Protein AF-A0A522DBE7-F1 (afdb_monomer)

Nearest PDB structures (foldseek):
  8tv3-assembly1_A  TM=6.981E-01  e=2.791E+00  Borreliella burgdorferi B31
  2oy8-assembly1_A  TM=5.386E-01  e=1.871E+00  Borreliella burgdorferi
  8tvd-assembly1_C  TM=5.777E-01  e=2.221E+00  Borreliella burgdorferi B31
  8tuz-assembly1_A  TM=5.483E-01  e=8.267E+00  Borreliella burgdorferi
  5i7d-assembly1_A  TM=1.919E-01  e=4.668E+00  Homo sapiens

Sequence (246 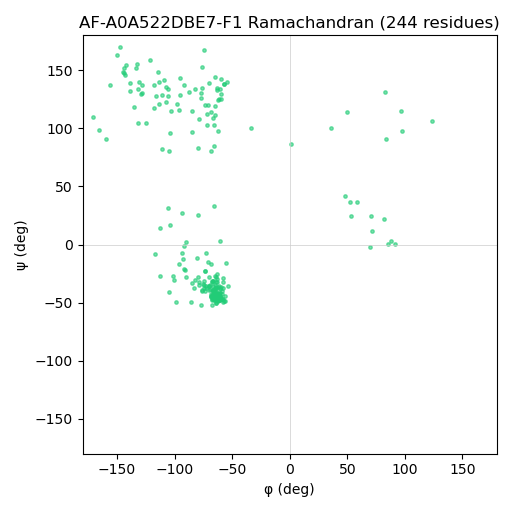aa):
MTARKIKKSPSQKDSKESGWKRRASEMRGYQMAYFMTTASGDYLRVDFNLKEKRIRLFIEDANEGGNPYYAVVTNGKVMTEKNVTTGRESGVMDRLVERAEYFNTLPPRDVRNAVRAVLDQQRKPSAKSAEVTDKKEGRQELLERTRRRYFKEEDAQGFETGEPSIRREAPRLFKELIDVILGLAICMGLYFYNRDFVIVGITAGVFGMGIGAFDMLVRGREPSVIKVILFLAAGLTSYVYGYYYF

Secondary structure (DSSP, 8-state):
---------------SS---EEEE--STT--EEEEEE-TTS-EEEEEEETTTTEEEEEEEETTTTTEEEEEEEETTEEEEEEETTT--B--HHHHHHHTHHHHTT-S-HHHHHHHHHHHHHHHS--HHHHHHHHHHHHHHHHHHHHHHHH--TTS--SS----------HHHHHHHHHHHHHHHHHHHHHHHHH--HHHHHHHHHHHHHHHHHHHHHTS-S---HHHHHHHHHHHHHHHHHHHHH-

Radius of gyration: 36.14 Å; Cα contacts (8 Å, |Δi|>4): 297; chains: 1; bounding box: 86×46×101 Å

Solvent-accessible surface area (backbone atoms only — not comparable to full-atom values): 13970 Å² total; per-residue (Å²): 140,86,83,84,83,78,82,78,73,84,78,90,74,87,72,87,90,44,82,61,46,80,47,73,34,90,50,91,88,33,59,35,24,38,34,35,68,47,97,82,57,27,40,40,35,42,33,32,21,80,91,72,43,32,37,34,43,34,37,23,39,41,92,66,77,49,49,44,30,34,33,36,31,45,78,74,37,83,75,46,36,29,30,66,85,78,66,43,79,42,80,39,65,62,63,47,48,80,48,42,73,62,50,73,52,44,85,55,62,70,58,27,52,48,51,47,56,44,43,52,62,67,68,44,79,43,78,53,52,60,53,44,46,51,48,46,48,51,47,46,49,49,49,47,52,46,38,62,71,74,49,60,92,80,79,80,85,78,88,82,88,86,82,89,77,88,70,85,65,70,79,58,60,58,58,54,48,49,56,50,53,52,51,49,52,52,38,51,52,47,28,74,71,68,72,37,38,39,63,30,6,54,49,30,34,53,48,18,53,47,50,38,48,41,28,44,76,74,67,70,39,81,49,61,62,67,58,30,50,50,25,36,53,50,9,51,51,32,24,52,47,25,71,75,77,102

Structure (mmCIF, N/CA/C/O backbone):
data_AF-A0A522DBE7-F1
#
_entry.id   AF-A0A522DBE7-F1
#
loop_
_atom_site.group_PDB
_atom_site.id
_atom_site.type_symbol
_atom_site.label_atom_id
_atom_site.label_alt_id
_atom_site.label_comp_id
_atom_site.label_asym_id
_atom_site.label_entity_id
_atom_site.label_seq_id
_atom_site.pdbx_PDB_ins_code
_atom_site.Cartn_x
_atom_site.Cartn_y
_atom_site.Cartn_z
_atom_site.occupancy
_atom_site.B_iso_or_equiv
_atom_site.auth_seq_id
_atom_site.auth_comp_id
_atom_site.auth_asym_id
_atom_site.auth_atom_id
_atom_site.pdbx_PDB_model_num
ATOM 1 N N . MET A 1 1 ? -49.146 25.012 45.748 1.00 44.81 1 MET A N 1
ATOM 2 C CA . MET A 1 1 ? -48.285 23.829 45.972 1.00 44.81 1 MET A CA 1
ATOM 3 C C . MET A 1 1 ? -48.352 22.912 44.759 1.00 44.81 1 MET A C 1
ATOM 5 O O . MET A 1 1 ? -49.383 22.278 44.612 1.00 44.81 1 MET A O 1
ATOM 9 N N . THR A 1 2 ? -47.310 22.814 43.916 1.00 40.09 2 THR A N 1
ATOM 10 C CA . THR A 1 2 ? -46.891 21.526 43.303 1.00 40.09 2 THR A CA 1
ATOM 11 C C . THR A 1 2 ? -45.552 21.631 42.550 1.00 40.09 2 THR A C 1
ATOM 13 O O . THR A 1 2 ? -45.429 22.281 41.521 1.00 40.09 2 THR A O 1
ATOM 16 N N . ALA A 1 3 ? -44.553 20.982 43.155 1.00 39.94 3 ALA A N 1
ATOM 17 C CA . ALA A 1 3 ? -43.367 20.296 42.631 1.00 39.94 3 ALA A CA 1
ATOM 18 C C . ALA A 1 3 ? -42.608 20.830 41.389 1.00 39.94 3 ALA A C 1
ATOM 20 O O . ALA A 1 3 ? -42.883 20.477 40.243 1.00 39.94 3 ALA A O 1
ATOM 21 N N . ARG A 1 4 ? -41.491 21.523 41.660 1.00 40.44 4 ARG A N 1
ATOM 22 C CA . ARG A 1 4 ? -40.352 21.703 40.742 1.00 40.44 4 ARG A CA 1
ATOM 23 C C . ARG A 1 4 ? -39.680 20.344 40.484 1.0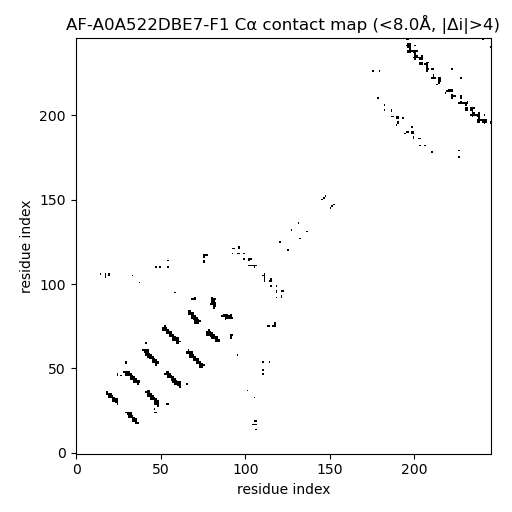0 40.44 4 ARG A C 1
ATOM 25 O O . ARG A 1 4 ? -39.167 19.716 41.408 1.00 40.44 4 ARG A O 1
ATOM 32 N N . LYS A 1 5 ? -39.649 19.900 39.224 1.00 43.25 5 LYS A N 1
ATOM 33 C CA . LYS A 1 5 ? -38.913 18.704 38.777 1.00 43.25 5 LYS A CA 1
ATOM 34 C C . LYS A 1 5 ? -37.404 18.944 38.924 1.00 43.25 5 LYS A C 1
ATOM 36 O O . LYS A 1 5 ? -36.814 19.717 38.172 1.00 43.25 5 LYS A O 1
ATOM 41 N N . ILE A 1 6 ? -36.780 18.280 39.893 1.00 44.44 6 ILE A N 1
ATOM 42 C CA . ILE A 1 6 ? -35.326 18.281 40.088 1.00 44.44 6 ILE A CA 1
ATOM 43 C C . ILE A 1 6 ? -34.692 17.450 38.963 1.00 44.44 6 ILE A C 1
ATOM 45 O O . ILE A 1 6 ? -34.870 16.233 38.895 1.00 44.44 6 ILE A O 1
ATOM 49 N N . LYS A 1 7 ? -33.951 18.111 38.066 1.00 38.84 7 LYS A N 1
ATOM 50 C CA . LYS A 1 7 ? -33.056 17.464 37.095 1.00 38.84 7 LYS A CA 1
ATOM 51 C C . LYS A 1 7 ? -31.922 16.795 37.883 1.00 38.84 7 LYS A C 1
ATOM 53 O O . LYS A 1 7 ? -31.014 17.476 38.349 1.00 38.84 7 LYS A O 1
ATOM 58 N N . LYS A 1 8 ? -31.973 15.470 38.050 1.00 36.78 8 LYS A N 1
ATOM 59 C CA . LYS A 1 8 ? -30.814 14.687 38.505 1.00 36.78 8 LYS A CA 1
ATOM 60 C C . LYS A 1 8 ? -29.728 14.781 37.431 1.00 36.78 8 LYS A C 1
ATOM 62 O O . LYS A 1 8 ? -29.900 14.258 36.332 1.00 36.78 8 LYS A O 1
ATOM 67 N N . SER A 1 9 ? -28.636 15.469 37.745 1.00 38.03 9 SER A N 1
ATOM 68 C CA . SER A 1 9 ? -27.377 15.363 37.011 1.00 38.03 9 SER A CA 1
ATOM 69 C C . SER A 1 9 ? -26.880 13.911 37.070 1.00 38.03 9 SER A C 1
ATOM 71 O O . SER A 1 9 ? -27.072 13.238 38.089 1.00 38.03 9 SER A O 1
ATOM 73 N N . PRO A 1 10 ? -26.279 13.377 35.993 1.00 42.69 10 PRO A N 1
ATOM 74 C CA . PRO A 1 10 ? -25.763 12.022 36.024 1.00 42.69 10 PRO A CA 1
ATOM 75 C C . PRO A 1 10 ? -24.560 11.971 36.969 1.00 42.69 10 PRO A C 1
ATOM 77 O O . PRO A 1 10 ? -23.526 12.588 36.729 1.00 42.69 10 PRO A O 1
ATOM 80 N N . SER A 1 11 ? -24.762 11.231 38.057 1.00 35.78 11 SER A N 1
ATOM 81 C CA . SER A 1 11 ? -23.786 10.773 39.041 1.00 35.78 11 SER A CA 1
ATOM 82 C C . SER A 1 11 ? -22.419 10.474 38.417 1.00 35.78 11 SER A C 1
ATOM 84 O O . SER A 1 11 ? -22.196 9.404 37.849 1.00 35.78 11 SER A O 1
ATOM 86 N N . GLN A 1 12 ? -21.493 11.417 38.570 1.00 45.12 12 GLN A N 1
ATOM 87 C CA . GLN A 1 12 ? -20.064 11.227 38.364 1.00 45.12 12 GLN A CA 1
ATOM 88 C C . GLN A 1 12 ? -19.517 10.538 39.621 1.00 45.12 12 GLN A C 1
ATOM 90 O O . GLN A 1 12 ? -19.057 11.183 40.559 1.00 45.12 12 GLN A O 1
ATOM 95 N N . LYS A 1 13 ? -19.647 9.212 39.684 1.00 42.03 13 LYS A N 1
ATOM 96 C CA . LYS A 1 13 ? -18.918 8.398 40.657 1.00 42.03 13 LYS A CA 1
ATOM 97 C C . LYS A 1 13 ? -18.223 7.251 39.935 1.00 42.03 13 LYS A C 1
ATOM 99 O O . LYS A 1 13 ? -18.841 6.540 39.150 1.00 42.03 13 LYS A O 1
ATOM 104 N N . ASP A 1 14 ? -16.936 7.163 40.250 1.00 39.16 14 ASP A N 1
ATOM 105 C CA . ASP A 1 14 ? -16.008 6.047 40.078 1.00 39.16 14 ASP A CA 1
ATOM 106 C C . ASP A 1 14 ? -15.324 5.868 38.714 1.00 39.16 14 ASP A C 1
ATOM 108 O O . ASP A 1 14 ? -15.752 5.105 37.855 1.00 39.16 14 ASP A O 1
ATOM 112 N N . SER A 1 15 ? -14.149 6.497 38.585 1.00 38.75 15 SER A N 1
ATOM 113 C CA . SER A 1 15 ? -12.907 5.741 38.349 1.00 38.75 15 SER A CA 1
ATOM 114 C C . SER A 1 15 ? -11.687 6.592 38.730 1.00 38.75 15 SER A C 1
ATOM 116 O O . SER A 1 15 ? -11.146 7.336 37.910 1.00 38.75 15 SER A O 1
ATOM 118 N N . LYS A 1 16 ? -11.246 6.491 39.989 1.00 45.00 16 LYS A N 1
ATOM 119 C CA . LYS A 1 16 ? -9.844 6.768 40.329 1.00 45.00 16 LYS A CA 1
ATOM 120 C C . LYS A 1 16 ? -8.960 5.828 39.479 1.00 45.00 16 LYS A C 1
ATOM 122 O O . LYS A 1 16 ? -9.313 4.666 39.310 1.00 45.00 16 LYS A O 1
ATOM 127 N N . GLU A 1 17 ? -7.862 6.367 38.942 1.00 51.91 17 GLU A N 1
ATOM 128 C CA . GLU A 1 17 ? -6.675 5.670 38.386 1.00 51.91 17 GLU A CA 1
ATOM 129 C C . GLU A 1 17 ? -6.641 5.168 36.932 1.00 51.91 17 GLU A C 1
ATOM 131 O O . GLU A 1 17 ? -5.597 4.687 36.503 1.00 51.91 17 GLU A O 1
ATOM 136 N N . SER A 1 18 ? -7.668 5.347 36.100 1.00 60.62 18 SER A N 1
ATOM 137 C CA . SER A 1 18 ? -7.495 5.085 34.660 1.00 60.62 18 SER A CA 1
ATOM 138 C C . SER A 1 18 ? -7.223 6.398 33.923 1.00 60.62 18 SER A C 1
ATOM 140 O O . SER A 1 18 ? -8.082 7.277 33.947 1.00 60.62 18 SER A O 1
ATOM 142 N N . GLY A 1 19 ? -6.094 6.542 33.222 1.00 85.62 19 GLY A N 1
ATOM 143 C CA . GLY A 1 19 ? -5.775 7.729 32.399 1.00 85.62 19 GLY A CA 1
ATOM 144 C C . GLY A 1 19 ? -6.764 8.019 31.249 1.00 85.62 19 GLY A C 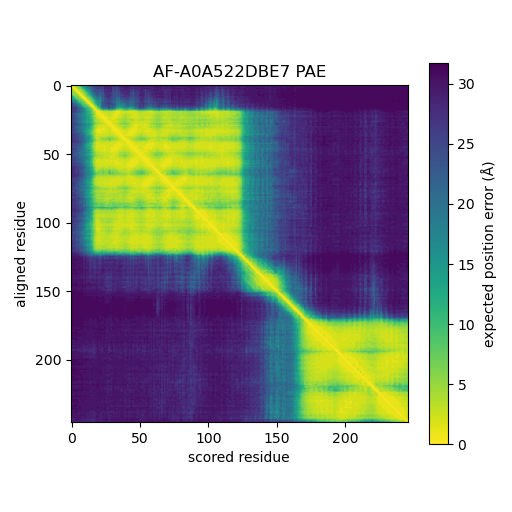1
ATOM 145 O O . GLY A 1 19 ? -6.563 8.945 30.467 1.00 85.62 19 GLY A O 1
ATOM 146 N N . TRP A 1 20 ? -7.837 7.233 31.138 1.00 93.31 20 TRP A N 1
ATOM 147 C CA . TRP A 1 20 ? -8.903 7.361 30.157 1.00 93.31 20 TRP A CA 1
ATOM 148 C C . TRP A 1 20 ? -9.882 8.489 30.500 1.00 93.31 20 TRP A C 1
ATOM 150 O O . TRP A 1 20 ? -10.531 8.494 31.547 1.00 93.31 20 TRP A O 1
ATOM 160 N N . LYS A 1 21 ? -10.084 9.398 29.549 1.00 93.31 21 LYS A N 1
ATOM 161 C CA . LYS A 1 21 ? -11.143 10.413 29.570 1.00 93.31 21 LYS A CA 1
ATOM 162 C C . LYS A 1 21 ? -12.357 9.910 28.790 1.00 93.31 21 LYS A C 1
ATOM 164 O O . LYS A 1 21 ? -12.215 9.238 27.770 1.00 93.31 21 LYS A O 1
ATOM 169 N N . ARG A 1 22 ? -13.562 10.239 29.264 1.00 93.94 22 ARG A N 1
ATOM 170 C CA . ARG A 1 22 ? -14.841 9.814 28.668 1.00 93.94 22 ARG A CA 1
ATOM 171 C C . ARG A 1 22 ? -15.532 10.985 27.972 1.00 93.94 22 ARG A C 1
ATOM 173 O O . ARG A 1 22 ? -15.651 12.053 28.564 1.00 93.94 22 ARG A O 1
ATOM 180 N N . ARG A 1 23 ? -16.066 10.760 26.768 1.00 94.00 23 ARG A N 1
ATOM 181 C CA . ARG A 1 23 ? -16.947 11.705 26.055 1.00 94.00 23 ARG A CA 1
ATOM 182 C C . ARG A 1 23 ? -17.996 10.986 25.203 1.00 94.00 23 ARG A C 1
ATOM 184 O O . ARG A 1 23 ? -17.933 9.768 25.037 1.00 94.00 23 ARG A O 1
ATOM 191 N N . ALA A 1 24 ? -18.971 11.727 24.681 1.00 93.12 24 ALA A N 1
ATOM 192 C CA . ALA A 1 24 ? -19.850 11.220 23.627 1.00 93.12 24 ALA A CA 1
ATOM 193 C C . ALA A 1 24 ? -19.032 10.959 22.351 1.00 93.12 24 ALA A C 1
ATOM 195 O O . ALA A 1 24 ? -18.074 11.685 22.078 1.00 93.12 24 ALA A O 1
ATOM 196 N N . SER A 1 25 ? -19.370 9.914 21.593 1.00 92.88 25 SER A N 1
ATOM 197 C CA . SER A 1 25 ? -18.664 9.648 20.337 1.00 92.88 25 SER A CA 1
ATOM 198 C C . SER A 1 25 ? -19.118 10.614 19.241 1.00 92.88 25 SER A C 1
ATOM 200 O O . SER A 1 25 ? -20.308 10.830 19.044 1.00 92.88 25 SER A O 1
ATOM 202 N N . GLU A 1 26 ? -18.157 11.163 18.503 1.00 92.44 26 GLU A N 1
ATOM 203 C CA . GLU A 1 26 ? -18.395 11.973 17.295 1.00 92.44 26 GLU A CA 1
ATOM 204 C C . GLU A 1 26 ? -18.655 11.103 16.053 1.00 92.44 26 GLU A C 1
ATOM 206 O O . GLU A 1 26 ? -19.047 11.601 15.001 1.00 92.44 26 GLU A O 1
ATOM 211 N N . MET A 1 27 ? -18.408 9.794 16.150 1.00 91.31 27 MET A N 1
ATOM 212 C CA . MET A 1 27 ? -18.487 8.877 15.019 1.00 91.31 27 MET A CA 1
ATOM 213 C C . MET A 1 27 ? -19.914 8.346 14.863 1.00 91.31 27 MET A C 1
ATOM 215 O O . MET A 1 27 ? -20.516 7.839 15.812 1.00 91.31 27 MET A O 1
ATOM 219 N N . ARG A 1 28 ? -20.452 8.398 13.638 1.00 89.88 28 ARG A N 1
ATOM 220 C CA . ARG A 1 28 ? -21.811 7.914 13.349 1.00 89.88 28 ARG A CA 1
ATOM 221 C C . ARG A 1 28 ? -21.948 6.426 13.688 1.00 89.88 28 ARG A C 1
ATOM 223 O O . ARG A 1 28 ? -21.160 5.603 13.226 1.00 89.88 28 ARG A O 1
ATOM 230 N N . GLY A 1 29 ? -22.991 6.085 14.444 1.00 89.06 29 GLY A N 1
ATOM 231 C CA . GLY A 1 29 ? -23.272 4.709 14.873 1.00 89.06 29 GLY A CA 1
ATOM 232 C C . GLY A 1 29 ? -22.593 4.300 16.184 1.00 89.06 29 GLY A C 1
ATOM 233 O O . GLY A 1 29 ? -22.753 3.158 16.607 1.00 89.06 29 GLY A O 1
ATOM 234 N N . TYR A 1 30 ? -21.881 5.213 16.850 1.00 94.31 30 TYR A N 1
ATOM 235 C CA . TYR A 1 30 ? -21.277 4.994 18.164 1.00 94.31 30 TYR A CA 1
ATOM 236 C C . TYR A 1 30 ? -21.923 5.896 19.215 1.00 94.31 30 TYR A C 1
ATOM 238 O O . TYR A 1 30 ? -22.389 6.989 18.911 1.00 94.31 30 TYR A O 1
ATOM 246 N N . GLN A 1 31 ? -21.981 5.422 20.460 1.00 92.81 31 GLN A N 1
ATOM 247 C CA . GLN A 1 31 ? -22.657 6.136 21.547 1.00 92.81 31 GLN A CA 1
ATOM 248 C C . GLN A 1 31 ? -21.654 6.909 22.401 1.00 92.81 31 GLN A C 1
ATOM 250 O O . GLN A 1 31 ? -21.818 8.098 22.664 1.00 92.81 31 GLN A O 1
ATOM 255 N N . MET A 1 32 ? -20.587 6.232 22.821 1.00 93.88 32 MET A N 1
ATOM 256 C CA . MET A 1 32 ? -19.598 6.768 23.749 1.00 93.88 32 MET A CA 1
ATOM 257 C C . MET A 1 32 ? -18.187 6.506 23.242 1.00 93.88 32 MET A C 1
ATOM 259 O O . MET A 1 32 ? -17.951 5.558 22.493 1.00 93.88 32 MET A O 1
ATOM 263 N N . ALA A 1 33 ? -17.260 7.347 23.687 1.00 95.38 33 ALA A N 1
ATOM 264 C CA . ALA A 1 33 ? -15.844 7.221 23.409 1.00 95.38 33 ALA A CA 1
ATOM 265 C C . ALA A 1 33 ? -15.020 7.354 24.692 1.00 95.38 33 ALA A C 1
ATOM 267 O O . ALA A 1 33 ? -15.291 8.218 25.534 1.00 95.38 33 ALA A O 1
ATOM 268 N N . TYR A 1 34 ? -13.989 6.523 24.811 1.00 96.00 34 TYR A N 1
ATOM 269 C CA . TYR A 1 34 ? -12.888 6.734 25.746 1.00 96.00 34 TYR A CA 1
ATOM 270 C C . TYR A 1 34 ? -11.639 7.099 24.969 1.00 96.00 34 TYR A C 1
ATOM 272 O O . TYR A 1 34 ? -11.411 6.550 23.896 1.00 96.00 34 TYR A O 1
ATOM 280 N N . PHE A 1 35 ? -10.839 8.017 25.493 1.00 95.38 35 PHE A N 1
ATOM 281 C CA . PHE A 1 35 ? -9.560 8.366 24.892 1.00 95.38 35 PHE A CA 1
ATOM 282 C C . PHE A 1 35 ? -8.494 8.641 25.946 1.00 95.38 35 PHE A C 1
ATOM 284 O O . PHE A 1 35 ? -8.813 9.029 27.072 1.00 95.38 35 PHE A O 1
ATOM 291 N N . MET A 1 36 ? -7.238 8.444 25.577 1.00 94.38 36 MET A N 1
ATOM 292 C CA . MET A 1 36 ? -6.071 8.785 26.382 1.00 94.38 36 MET A CA 1
ATOM 293 C C . MET A 1 36 ? -4.895 9.120 25.473 1.00 94.38 36 MET A C 1
ATOM 295 O O . MET A 1 36 ? -4.885 8.741 24.305 1.00 94.38 36 MET A O 1
ATOM 299 N N . THR A 1 37 ? -3.897 9.780 26.044 1.00 93.81 37 THR A N 1
ATOM 300 C CA . THR A 1 37 ? -2.579 9.924 25.429 1.00 93.81 37 THR A CA 1
ATOM 301 C C . THR A 1 37 ? -1.599 9.093 26.249 1.00 93.81 37 THR A C 1
ATOM 303 O O . THR A 1 37 ? -1.610 9.189 27.480 1.00 93.81 37 THR A O 1
ATOM 306 N N . THR A 1 38 ? -0.824 8.229 25.597 1.00 89.62 38 THR A N 1
ATOM 307 C CA . THR A 1 38 ? 0.175 7.376 26.255 1.00 89.62 38 THR A CA 1
ATOM 308 C C . THR A 1 38 ? 1.398 8.198 26.667 1.00 89.62 38 THR A C 1
ATOM 310 O O . THR A 1 38 ? 1.573 9.337 26.237 1.00 89.62 38 THR A O 1
ATOM 313 N N . ALA A 1 39 ? 2.272 7.619 27.496 1.00 86.56 39 ALA A N 1
ATOM 314 C CA . ALA A 1 39 ? 3.549 8.251 27.838 1.00 86.56 39 ALA A CA 1
ATOM 315 C C . ALA A 1 39 ? 4.458 8.424 26.606 1.00 86.56 39 ALA A C 1
ATOM 317 O O . ALA A 1 39 ? 5.216 9.385 26.539 1.00 86.56 39 ALA A O 1
ATOM 318 N N . SER A 1 40 ? 4.328 7.533 25.617 1.00 84.94 40 SER A N 1
ATOM 319 C CA . SER A 1 40 ? 5.022 7.600 24.326 1.00 84.94 40 SER A CA 1
ATOM 320 C C . SER A 1 40 ? 4.480 8.692 23.395 1.00 84.94 40 SER A C 1
ATOM 322 O O . SER A 1 40 ? 5.052 8.927 22.338 1.00 84.94 40 SER A O 1
ATOM 324 N N . GLY A 1 41 ? 3.380 9.355 23.767 1.00 88.62 41 GLY A N 1
ATOM 325 C CA . GLY A 1 41 ? 2.738 10.395 22.963 1.00 88.62 41 GLY A CA 1
ATOM 326 C C . GLY A 1 41 ? 1.650 9.891 22.014 1.00 88.62 41 GLY A C 1
ATOM 327 O O . GLY A 1 41 ? 1.034 10.706 21.334 1.00 88.62 41 GLY A O 1
ATOM 328 N N . ASP A 1 42 ? 1.359 8.587 21.983 1.00 92.44 42 ASP A N 1
ATOM 329 C CA . ASP A 1 42 ? 0.304 8.047 21.120 1.00 92.44 42 ASP A CA 1
ATOM 330 C C . ASP A 1 42 ? -1.072 8.471 21.618 1.00 92.44 42 ASP A C 1
ATOM 332 O O . ASP A 1 42 ? -1.364 8.399 22.817 1.00 92.44 42 ASP A O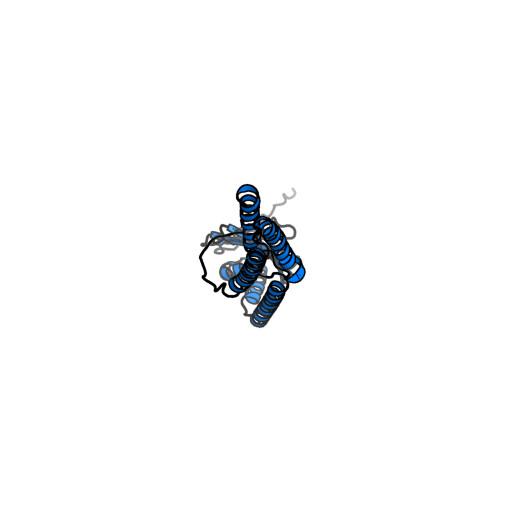 1
ATOM 336 N N . TYR A 1 43 ? -1.965 8.826 20.702 1.00 95.00 43 TYR A N 1
ATOM 337 C CA . TYR A 1 43 ? -3.358 9.083 21.043 1.00 95.00 43 TYR A CA 1
ATOM 338 C C . TYR A 1 43 ? -4.199 7.834 20.792 1.00 95.00 43 TYR A C 1
ATOM 340 O O . TYR A 1 43 ? -4.363 7.399 19.656 1.00 95.00 43 TYR A O 1
ATOM 348 N N . LEU A 1 44 ? -4.774 7.267 21.853 1.00 95.50 44 LEU A N 1
ATOM 349 C CA . LEU A 1 44 ? -5.653 6.102 21.785 1.00 95.50 44 LEU A CA 1
ATOM 350 C C . LEU A 1 44 ? -7.101 6.525 21.991 1.00 95.50 44 LEU A C 1
ATOM 352 O O . LEU A 1 44 ? -7.420 7.239 22.942 1.00 95.50 44 LEU A O 1
ATOM 356 N N . ARG A 1 45 ? -8.007 6.021 21.152 1.00 95.94 45 ARG A N 1
ATOM 357 C CA . ARG A 1 45 ? -9.450 6.240 21.287 1.00 95.94 45 ARG A CA 1
ATOM 358 C C . ARG A 1 45 ? -10.238 4.967 21.000 1.00 95.94 45 ARG A C 1
ATOM 360 O O . ARG A 1 45 ? -9.959 4.234 20.061 1.00 95.94 45 ARG A O 1
ATOM 367 N N . VAL A 1 46 ? -11.262 4.728 21.810 1.00 96.56 46 VAL A N 1
ATOM 368 C CA . VAL A 1 46 ? -12.185 3.599 21.696 1.00 96.56 46 VAL A CA 1
ATOM 369 C C . VAL A 1 46 ? -13.603 4.140 21.630 1.00 96.56 46 VAL A C 1
ATOM 371 O O . VAL A 1 46 ? -14.150 4.560 22.650 1.00 96.56 46 VAL A O 1
ATOM 374 N N . ASP A 1 47 ? -14.199 4.135 20.441 1.00 96.25 47 ASP A N 1
ATOM 375 C CA . ASP A 1 47 ? -15.619 4.428 20.248 1.00 96.25 47 ASP A CA 1
ATOM 376 C C . ASP A 1 47 ? -16.415 3.120 20.307 1.00 96.25 47 ASP A C 1
ATOM 378 O O . ASP A 1 47 ? -16.008 2.118 19.723 1.00 96.25 47 ASP A O 1
ATOM 382 N N . PHE A 1 48 ? -17.559 3.091 20.987 1.00 95.44 48 PHE A N 1
ATOM 383 C CA . PHE A 1 48 ? -18.336 1.857 21.108 1.00 95.44 48 PHE A CA 1
ATOM 384 C C . PHE A 1 48 ? -19.850 2.082 21.082 1.00 95.44 48 PHE A C 1
ATOM 386 O O . PHE A 1 48 ? -20.381 3.124 21.476 1.00 95.44 48 PHE A O 1
ATOM 393 N N . ASN A 1 49 ? -20.542 1.052 20.606 1.00 94.75 49 ASN A N 1
ATOM 394 C CA . ASN A 1 49 ? -21.982 0.877 20.655 1.00 94.75 49 ASN A CA 1
ATOM 395 C C . ASN A 1 49 ? -22.257 -0.540 21.168 1.00 94.75 49 ASN A C 1
ATOM 397 O O . ASN A 1 49 ? -22.081 -1.523 20.445 1.00 94.75 49 ASN A O 1
ATOM 401 N N . LEU A 1 50 ? -22.668 -0.645 22.435 1.00 89.00 50 LEU A N 1
ATOM 402 C CA . LEU A 1 50 ? -22.921 -1.940 23.073 1.00 89.00 50 LEU A CA 1
ATOM 403 C C . LEU A 1 50 ? -24.134 -2.655 22.466 1.00 89.00 50 LEU A C 1
ATOM 405 O O . LEU A 1 50 ? -24.134 -3.881 22.390 1.00 89.00 50 LEU A O 1
ATOM 409 N N . LYS A 1 51 ? -25.136 -1.905 21.984 1.00 91.06 51 LYS A N 1
ATOM 410 C CA . LYS A 1 51 ? -26.348 -2.469 21.371 1.00 91.06 51 LYS A CA 1
ATOM 411 C C . LYS A 1 51 ? -26.027 -3.190 20.062 1.00 91.06 51 LYS A C 1
ATOM 413 O O . LYS A 1 51 ? -26.524 -4.283 19.825 1.00 91.06 51 LYS A O 1
ATOM 418 N N . GLU A 1 52 ? -25.168 -2.591 19.242 1.00 90.44 52 GLU A N 1
ATOM 419 C CA . GLU A 1 52 ? -24.727 -3.154 17.958 1.00 90.44 52 GLU A CA 1
ATOM 420 C C . GLU A 1 52 ? -23.473 -4.034 18.079 1.00 90.44 52 GLU A C 1
ATOM 422 O O . GLU A 1 52 ? -22.971 -4.525 17.070 1.00 90.44 52 GLU A O 1
ATOM 427 N N . LYS A 1 53 ? -22.943 -4.228 19.299 1.00 91.88 53 LYS A N 1
ATOM 428 C CA . LYS A 1 53 ? -21.677 -4.941 19.562 1.00 91.88 53 LYS A CA 1
ATOM 429 C C . LYS A 1 53 ? -20.546 -4.467 18.644 1.00 91.88 53 LYS A C 1
ATOM 431 O O . LYS A 1 53 ? -19.769 -5.266 18.109 1.00 91.88 53 LYS A O 1
ATOM 436 N N . ARG A 1 54 ? -20.483 -3.150 18.449 1.00 94.38 54 ARG A N 1
ATOM 437 C CA . ARG A 1 54 ? -19.57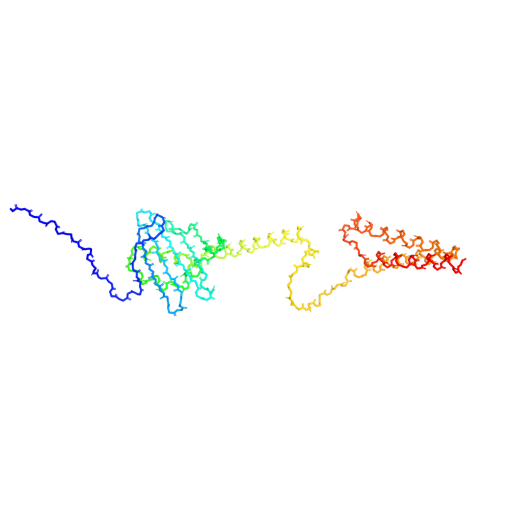5 -2.490 17.517 1.00 94.38 54 ARG A CA 1
ATOM 438 C C . ARG A 1 54 ? -18.604 -1.607 18.280 1.00 94.38 54 ARG A C 1
ATOM 440 O O . ARG A 1 54 ? -19.017 -0.781 19.092 1.00 94.38 54 ARG A O 1
ATOM 447 N N . ILE A 1 55 ? -17.318 -1.782 18.015 1.00 95.81 55 ILE A N 1
ATOM 448 C CA . ILE A 1 55 ? -16.226 -1.058 18.661 1.00 95.81 55 ILE A CA 1
ATOM 449 C C . ILE A 1 55 ? -15.292 -0.556 17.567 1.00 95.81 55 ILE A C 1
ATOM 451 O O . ILE A 1 55 ? -14.937 -1.300 16.662 1.00 95.81 55 ILE A O 1
ATOM 455 N N . ARG A 1 56 ? -14.888 0.704 17.640 1.00 96.00 56 ARG A N 1
ATOM 456 C CA . ARG A 1 56 ? -13.852 1.284 16.796 1.00 96.00 56 ARG A CA 1
ATOM 457 C C . ARG A 1 56 ? -12.663 1.628 17.670 1.00 96.00 56 ARG A C 1
ATOM 459 O O . ARG A 1 56 ? -12.787 2.406 18.611 1.00 96.00 56 ARG A O 1
ATOM 466 N N . LEU A 1 57 ? -11.531 1.034 17.335 1.00 95.94 57 LEU A N 1
ATOM 467 C CA . LEU A 1 57 ? -10.232 1.315 17.920 1.00 95.94 57 LEU A CA 1
ATOM 468 C C . LEU A 1 57 ? -9.535 2.318 17.012 1.00 95.94 57 LEU A C 1
ATOM 470 O O . LEU A 1 57 ? -9.486 2.116 15.804 1.00 95.94 57 LEU A O 1
ATOM 474 N N . PHE A 1 58 ? -9.048 3.409 17.575 1.00 96.06 58 PHE A N 1
ATOM 475 C CA . PHE A 1 58 ? -8.351 4.471 16.868 1.00 96.06 58 PHE A CA 1
ATOM 476 C C . PHE A 1 58 ? -7.024 4.740 17.565 1.00 96.06 58 PHE A C 1
ATOM 478 O O . PHE A 1 58 ? -6.972 4.768 18.798 1.00 96.06 58 PHE A O 1
ATOM 485 N N . ILE A 1 59 ? -5.980 4.923 16.768 1.00 95.69 59 ILE A N 1
ATOM 486 C CA . ILE A 1 59 ? -4.632 5.230 17.228 1.00 95.69 59 ILE A CA 1
ATOM 487 C C . ILE A 1 59 ? -4.012 6.285 16.316 1.00 95.69 59 ILE A C 1
ATOM 489 O O . ILE A 1 59 ? -4.070 6.146 15.098 1.00 95.69 59 ILE A O 1
ATOM 493 N N . GLU A 1 60 ? -3.418 7.316 16.900 1.00 95.38 60 GLU A N 1
ATOM 494 C CA . GLU A 1 60 ? -2.414 8.146 16.227 1.00 95.38 60 GLU A CA 1
ATOM 495 C C . GLU A 1 60 ? -1.057 7.720 16.766 1.00 95.38 60 GLU A C 1
ATOM 497 O O . GLU A 1 60 ? -0.812 7.828 17.970 1.00 95.38 60 GLU A O 1
ATOM 502 N N . ASP A 1 61 ? -0.223 7.163 15.890 1.00 92.06 61 ASP A N 1
ATOM 503 C CA . ASP A 1 61 ? 1.080 6.633 16.279 1.00 92.06 61 ASP A CA 1
ATOM 504 C C . ASP A 1 61 ? 2.115 7.759 16.293 1.00 92.06 61 ASP A C 1
ATOM 506 O O . ASP A 1 61 ? 2.426 8.335 15.246 1.00 92.06 61 ASP A O 1
ATOM 510 N N . ALA A 1 62 ? 2.643 8.081 17.474 1.00 90.50 62 ALA A N 1
ATOM 511 C CA . ALA A 1 62 ? 3.609 9.163 17.633 1.00 90.50 62 ALA A CA 1
ATOM 512 C C . ALA A 1 62 ? 4.944 8.859 16.933 1.00 90.50 62 ALA A C 1
ATOM 514 O O . ALA A 1 62 ? 5.574 9.775 16.402 1.00 90.50 62 ALA A O 1
ATOM 515 N N . ASN A 1 63 ? 5.341 7.584 16.854 1.00 87.62 63 ASN A N 1
ATOM 516 C CA . ASN A 1 63 ? 6.574 7.172 16.177 1.00 87.62 63 ASN A CA 1
ATOM 517 C C . ASN A 1 63 ? 6.471 7.341 14.657 1.00 87.62 63 ASN A C 1
ATOM 519 O O . ASN A 1 63 ? 7.471 7.591 13.989 1.00 87.62 63 ASN A O 1
ATOM 523 N N . GLU A 1 64 ? 5.259 7.255 14.106 1.00 86.19 64 GLU A N 1
ATOM 524 C CA . GLU A 1 64 ? 4.986 7.501 12.688 1.00 86.19 64 GLU A CA 1
ATOM 525 C C . GLU A 1 64 ? 4.568 8.960 12.412 1.00 86.19 64 GLU A C 1
ATOM 527 O O . GLU A 1 64 ? 3.818 9.231 11.473 1.00 86.19 64 GLU A O 1
ATOM 532 N N . GLY A 1 65 ? 5.005 9.911 13.242 1.00 85.50 65 GLY A N 1
ATOM 533 C CA . GLY A 1 65 ? 4.700 11.333 13.058 1.00 85.50 65 GLY A CA 1
ATOM 534 C C . GLY A 1 65 ? 3.237 11.698 13.329 1.00 85.50 65 GLY A C 1
ATOM 535 O O . GLY A 1 65 ? 2.737 12.679 12.783 1.00 85.50 65 GLY A O 1
ATOM 536 N N . GLY A 1 66 ? 2.536 10.910 14.147 1.00 87.69 66 GLY A N 1
ATOM 537 C CA . GLY A 1 66 ? 1.128 11.122 14.484 1.00 87.69 66 GLY A CA 1
ATOM 538 C C . GLY A 1 66 ? 0.157 10.591 13.431 1.00 87.69 66 GLY A C 1
ATOM 539 O O . GLY A 1 66 ? -0.978 11.060 13.359 1.00 87.69 66 GLY A O 1
ATOM 540 N N . ASN A 1 67 ? 0.575 9.635 12.594 1.00 91.38 67 ASN A N 1
ATOM 541 C CA . ASN A 1 67 ? -0.293 9.090 11.554 1.00 91.38 67 ASN A CA 1
ATOM 542 C C . ASN A 1 67 ? -1.543 8.409 12.158 1.00 91.38 67 ASN A C 1
ATOM 544 O O . ASN A 1 67 ? -1.409 7.504 12.988 1.00 91.38 67 ASN A O 1
ATOM 548 N N . PRO A 1 68 ? -2.762 8.804 11.737 1.00 94.38 68 PRO A N 1
ATOM 549 C CA . PRO A 1 68 ? -4.013 8.264 12.258 1.00 94.38 68 PRO A CA 1
ATOM 550 C C . PRO A 1 68 ? -4.421 6.939 11.602 1.00 94.38 68 PRO A C 1
ATOM 552 O O . PRO A 1 68 ? -4.517 6.811 10.379 1.00 94.38 68 PRO A O 1
ATOM 555 N N . TYR A 1 69 ? -4.807 5.978 12.434 1.00 95.31 69 TYR A N 1
ATOM 556 C CA . TYR A 1 69 ? -5.274 4.650 12.054 1.00 95.31 69 TYR A CA 1
ATOM 557 C C . TYR A 1 69 ? -6.545 4.273 12.806 1.00 95.31 69 TYR A C 1
ATOM 559 O O . TYR A 1 69 ? -6.779 4.702 13.937 1.00 95.31 69 TYR A O 1
ATOM 567 N N . TYR A 1 70 ? -7.374 3.421 12.203 1.00 95.62 70 TYR A N 1
ATOM 568 C CA . TYR A 1 70 ? -8.488 2.812 12.920 1.00 95.62 70 TYR A CA 1
ATOM 569 C C . TYR A 1 70 ? -8.779 1.381 12.493 1.00 95.62 70 TYR A C 1
ATOM 571 O O . TYR A 1 70 ? -8.654 1.014 11.326 1.00 95.62 70 TYR A O 1
ATOM 579 N N . ALA A 1 71 ? -9.262 0.608 13.458 1.00 95.50 71 ALA A N 1
ATOM 580 C CA . ALA A 1 71 ? -9.852 -0.698 13.258 1.00 95.50 71 ALA A CA 1
ATOM 581 C C . ALA A 1 71 ? -11.314 -0.682 13.719 1.00 95.50 71 ALA A C 1
ATOM 583 O O . ALA A 1 71 ? -11.643 -0.123 14.766 1.00 95.50 71 ALA A O 1
ATOM 584 N N . VAL A 1 72 ? -12.213 -1.294 12.949 1.00 94.81 72 VAL A N 1
ATOM 585 C CA . VAL A 1 72 ? -13.610 -1.506 13.352 1.00 94.81 72 VAL A CA 1
ATOM 586 C C . VAL A 1 72 ? -13.812 -2.976 13.657 1.00 94.81 72 VAL A C 1
ATOM 588 O O . VAL A 1 72 ? -13.641 -3.832 12.796 1.00 94.81 72 VAL A O 1
ATOM 591 N N . VAL A 1 73 ? -14.248 -3.254 14.874 1.00 94.25 73 VAL A N 1
ATOM 592 C CA . VAL A 1 73 ? -14.619 -4.571 15.368 1.00 94.25 73 VAL A CA 1
ATOM 593 C C . VAL A 1 73 ? -16.136 -4.640 15.470 1.00 94.25 73 VAL A C 1
ATOM 595 O O . VAL A 1 73 ? -16.766 -3.792 16.099 1.00 94.25 73 VAL A O 1
ATOM 598 N N . THR A 1 74 ? -16.740 -5.660 14.873 1.00 93.12 74 THR A N 1
ATOM 599 C CA . THR A 1 74 ? -18.176 -5.939 15.007 1.00 93.12 74 THR A CA 1
ATOM 600 C C . THR A 1 74 ? -18.360 -7.392 15.409 1.00 93.12 74 THR A C 1
ATOM 602 O O . THR A 1 74 ? -17.758 -8.277 14.805 1.00 93.12 74 THR A O 1
ATOM 605 N N . ASN A 1 75 ? -19.165 -7.656 16.441 1.00 90.06 75 ASN A N 1
ATOM 606 C CA . ASN A 1 75 ? -19.394 -9.013 16.959 1.00 90.06 75 ASN A CA 1
ATOM 607 C C . ASN A 1 75 ? -18.091 -9.779 17.279 1.00 90.06 75 ASN A C 1
ATOM 609 O O . ASN A 1 75 ? -17.994 -10.980 17.039 1.00 90.06 75 ASN A O 1
ATOM 613 N N . GLY A 1 76 ? -17.073 -9.076 17.787 1.00 85.88 76 GLY A N 1
ATOM 614 C CA . GLY A 1 76 ? -15.773 -9.671 18.119 1.00 85.88 76 GLY A CA 1
ATOM 615 C C . GLY A 1 76 ? -14.915 -10.066 16.912 1.00 85.88 76 GLY A C 1
ATOM 616 O O . GLY A 1 76 ? -13.921 -10.758 17.095 1.00 85.88 76 GLY A O 1
ATOM 617 N N . LYS A 1 77 ? -15.273 -9.645 15.692 1.00 89.38 77 LYS A N 1
ATOM 618 C CA . LYS A 1 77 ? -14.465 -9.826 14.478 1.00 89.38 77 LYS A CA 1
ATOM 619 C C . LYS A 1 77 ? -13.982 -8.479 13.959 1.00 89.38 77 LYS A C 1
ATOM 621 O O . LYS A 1 77 ? -14.743 -7.510 13.958 1.00 89.38 77 LYS A O 1
ATOM 626 N N . VAL A 1 78 ? -12.734 -8.426 13.501 1.00 92.62 78 VAL A N 1
ATOM 627 C CA . VAL A 1 78 ? -12.184 -7.245 12.828 1.00 92.62 78 VAL A CA 1
ATOM 628 C C . VAL A 1 78 ? -12.790 -7.164 11.427 1.00 92.62 78 VAL A C 1
ATOM 630 O O . VAL A 1 78 ? -12.682 -8.100 10.643 1.00 92.62 78 VAL A O 1
ATOM 633 N N . MET A 1 79 ? -13.487 -6.067 11.141 1.00 92.25 79 MET A N 1
ATOM 634 C CA . MET A 1 79 ? -14.195 -5.831 9.878 1.00 92.25 79 MET A CA 1
ATOM 635 C C . MET A 1 79 ? -13.411 -4.928 8.931 1.00 92.25 79 MET A C 1
ATOM 637 O O . MET A 1 79 ? -13.599 -4.975 7.719 1.00 92.25 79 MET A O 1
ATOM 641 N N . THR A 1 80 ? -12.612 -4.016 9.475 1.00 91.75 80 THR A N 1
ATOM 642 C CA . THR A 1 80 ? -11.906 -2.999 8.698 1.00 91.75 80 THR A CA 1
ATOM 643 C C . THR A 1 80 ? -10.697 -2.541 9.479 1.00 91.75 80 THR A C 1
ATOM 645 O O . THR A 1 80 ? -10.829 -2.273 10.670 1.00 91.75 80 THR A O 1
ATOM 648 N N . GLU A 1 81 ? -9.572 -2.383 8.794 1.00 93.94 81 GLU A N 1
ATOM 649 C CA . GLU A 1 81 ? -8.357 -1.772 9.320 1.00 93.94 81 GLU A CA 1
ATOM 650 C C . GLU A 1 81 ? -7.823 -0.808 8.271 1.00 93.94 81 GLU A C 1
ATOM 652 O O . GLU A 1 81 ? -7.554 -1.218 7.142 1.00 93.94 81 GLU A O 1
ATOM 657 N N . LYS A 1 82 ? -7.743 0.481 8.598 1.00 93.31 82 LYS A N 1
ATOM 658 C CA . LYS A 1 82 ? -7.370 1.509 7.626 1.00 93.31 82 LYS A CA 1
ATOM 659 C C . LYS A 1 82 ? -6.510 2.596 8.243 1.00 93.31 82 LYS A C 1
ATOM 661 O O . LYS A 1 82 ? -6.738 3.019 9.379 1.00 93.31 82 LYS A O 1
ATOM 666 N N . ASN A 1 83 ? -5.598 3.109 7.431 1.00 93.06 83 ASN A N 1
ATOM 667 C CA . ASN A 1 83 ? -4.962 4.398 7.649 1.00 93.06 83 ASN A CA 1
ATOM 668 C C . ASN A 1 83 ? -5.953 5.503 7.244 1.00 93.06 83 ASN A C 1
ATOM 670 O O . ASN A 1 83 ? -6.556 5.438 6.171 1.00 93.06 83 ASN A O 1
ATOM 674 N N . VAL A 1 84 ? -6.164 6.498 8.104 1.00 90.88 84 VAL A N 1
ATOM 675 C CA . VAL A 1 84 ? -7.126 7.582 7.850 1.00 90.88 84 VAL A CA 1
ATOM 676 C C . VAL A 1 84 ? -6.607 8.550 6.789 1.00 90.88 84 VAL A C 1
ATOM 678 O O . VAL A 1 84 ? -7.392 8.984 5.952 1.00 90.88 84 VAL A O 1
ATOM 681 N N . THR A 1 85 ? -5.306 8.842 6.782 1.00 89.19 85 THR A N 1
ATOM 682 C CA . THR A 1 85 ? -4.667 9.757 5.825 1.00 89.19 85 THR A CA 1
ATOM 683 C C . THR A 1 85 ? -4.694 9.202 4.403 1.00 89.19 85 THR A C 1
ATOM 685 O O . THR A 1 85 ? -5.047 9.909 3.466 1.00 89.19 85 THR A O 1
ATOM 688 N N . THR A 1 86 ? -4.335 7.928 4.225 1.00 86.94 86 THR A N 1
ATOM 689 C CA . THR A 1 86 ? -4.222 7.315 2.887 1.00 86.94 86 THR A CA 1
ATOM 690 C C . THR A 1 86 ? -5.471 6.549 2.458 1.00 86.94 86 THR A C 1
ATOM 692 O O . THR A 1 86 ? -5.612 6.212 1.284 1.00 86.94 86 THR A O 1
ATOM 695 N N . GLY A 1 87 ? -6.359 6.206 3.396 1.00 84.94 87 GLY A N 1
ATOM 696 C CA . GLY A 1 87 ? -7.533 5.362 3.159 1.00 84.94 87 GLY A CA 1
ATOM 697 C C . GLY A 1 87 ? -7.220 3.888 2.866 1.00 84.94 87 GLY A C 1
ATOM 698 O O . GLY A 1 87 ? -8.151 3.094 2.699 1.00 84.94 87 GLY A O 1
ATOM 699 N N . ARG A 1 88 ? -5.934 3.514 2.801 1.00 87.00 88 ARG A N 1
ATOM 700 C CA . ARG A 1 88 ? -5.471 2.162 2.471 1.00 87.00 88 ARG A CA 1
ATOM 701 C C . ARG A 1 88 ? -5.643 1.217 3.653 1.00 87.00 88 ARG A C 1
ATOM 703 O O . ARG A 1 88 ? -5.613 1.638 4.812 1.00 87.00 88 ARG A O 1
ATOM 710 N N . GLU A 1 89 ? -5.799 -0.065 3.340 1.00 87.06 89 GLU A N 1
ATOM 711 C CA . GLU A 1 89 ? -5.745 -1.122 4.345 1.00 87.06 89 GLU A CA 1
ATOM 712 C C . GLU A 1 89 ? -4.356 -1.159 4.985 1.00 87.06 89 GLU A C 1
ATOM 714 O O . GLU A 1 89 ? -3.335 -1.064 4.302 1.00 87.06 89 GLU A O 1
ATOM 719 N N . SER A 1 90 ? -4.319 -1.264 6.307 1.00 83.12 90 SER A N 1
ATOM 720 C CA . SER A 1 90 ? -3.081 -1.267 7.088 1.00 83.12 90 SER A CA 1
ATOM 721 C C . SER A 1 90 ? -3.228 -2.218 8.266 1.00 83.12 90 SER A C 1
ATOM 723 O O . SER A 1 90 ? -4.322 -2.290 8.811 1.00 83.12 90 SER A O 1
ATOM 725 N N . GLY A 1 91 ? -2.151 -2.879 8.701 1.00 84.94 91 GLY A N 1
ATOM 726 C CA . GLY A 1 91 ? -2.141 -3.677 9.937 1.00 84.94 91 GLY A CA 1
ATOM 727 C C . GLY A 1 91 ? -2.261 -2.777 11.168 1.00 84.94 91 GLY A C 1
ATOM 728 O O . GLY A 1 91 ? -1.263 -2.379 11.764 1.00 84.94 91 GLY A O 1
ATOM 729 N N . VAL A 1 92 ? -3.479 -2.355 11.500 1.00 90.00 92 VAL A N 1
ATOM 730 C CA . VAL A 1 92 ? -3.754 -1.502 12.666 1.00 90.00 92 VAL A CA 1
ATOM 731 C C . VAL A 1 92 ? -3.761 -2.357 13.924 1.00 90.00 92 VAL A C 1
ATOM 733 O O . VAL A 1 92 ? -3.312 -1.912 14.976 1.00 90.00 92 VAL A O 1
ATOM 736 N N . MET A 1 93 ? -4.235 -3.597 13.817 1.00 90.62 93 MET A N 1
ATOM 737 C CA . MET A 1 93 ? -4.286 -4.525 14.939 1.00 90.62 93 MET A CA 1
ATOM 738 C C . MET A 1 93 ? -2.904 -4.830 15.518 1.00 90.62 93 MET A C 1
ATOM 740 O O . MET A 1 93 ? -2.783 -4.868 16.740 1.00 90.62 93 MET A O 1
ATOM 744 N N . ASP A 1 94 ? -1.871 -4.948 14.683 1.00 89.06 94 ASP A N 1
ATOM 745 C CA . ASP A 1 94 ? -0.488 -5.166 15.132 1.00 89.06 94 ASP A CA 1
ATOM 746 C C . ASP A 1 94 ? -0.007 -4.002 16.018 1.00 89.06 94 ASP A C 1
ATOM 748 O O . ASP A 1 94 ? 0.429 -4.207 17.152 1.00 89.06 94 ASP A O 1
ATOM 752 N N . ARG A 1 95 ? -0.239 -2.759 15.572 1.00 90.25 95 ARG A N 1
ATOM 753 C CA . ARG A 1 95 ? 0.079 -1.535 16.337 1.00 90.25 95 ARG A CA 1
ATOM 754 C C . ARG A 1 95 ? -0.690 -1.442 17.658 1.00 90.25 95 ARG A C 1
ATOM 756 O O . ARG A 1 95 ? -0.183 -0.947 18.666 1.00 90.25 95 ARG A O 1
ATOM 763 N N . LEU A 1 96 ? -1.942 -1.906 17.665 1.00 91.38 96 LEU A N 1
ATOM 764 C CA . LEU A 1 96 ? -2.789 -1.923 18.861 1.00 91.38 96 LEU A CA 1
ATOM 765 C C . LEU A 1 96 ? -2.372 -3.020 19.852 1.00 91.38 96 LEU A C 1
ATOM 767 O O . LEU A 1 96 ? -2.527 -2.837 21.061 1.00 91.38 96 LEU A O 1
ATOM 771 N N . VAL A 1 97 ? -1.838 -4.145 19.366 1.00 91.81 97 VAL A N 1
ATOM 772 C CA . VAL A 1 97 ? -1.351 -5.269 20.182 1.00 91.81 97 VAL A CA 1
ATOM 773 C C . VAL A 1 97 ? -0.131 -4.877 21.014 1.00 91.81 97 VAL A C 1
ATOM 775 O O . VAL A 1 97 ? -0.055 -5.269 22.185 1.00 91.81 97 VAL A O 1
ATOM 778 N N . GLU A 1 98 ? 0.770 -4.068 20.456 1.00 89.44 98 GLU A N 1
ATOM 779 C CA . GLU A 1 98 ? 1.909 -3.474 21.176 1.00 89.44 98 GLU A CA 1
ATOM 780 C C . GLU A 1 98 ? 1.447 -2.629 22.370 1.00 89.44 98 GLU A C 1
ATOM 782 O O . GLU A 1 98 ? 2.084 -2.596 23.417 1.00 89.44 98 GLU A O 1
ATOM 787 N N . ARG A 1 99 ? 0.273 -2.003 22.244 1.00 90.31 99 ARG A N 1
ATOM 788 C CA . ARG A 1 99 ? -0.322 -1.103 23.242 1.00 90.31 99 ARG A CA 1
ATOM 789 C C . ARG A 1 99 ? -1.458 -1.755 24.037 1.00 90.31 99 ARG A C 1
ATOM 791 O O . ARG A 1 99 ? -2.230 -1.061 24.700 1.00 90.31 99 ARG A O 1
ATOM 798 N N . ALA A 1 100 ? -1.569 -3.089 24.014 1.00 90.12 100 ALA A N 1
ATOM 799 C CA . ALA A 1 100 ? -2.663 -3.819 24.671 1.00 90.12 100 ALA A CA 1
ATOM 800 C C . ALA A 1 100 ? -2.761 -3.551 26.182 1.00 90.12 100 ALA A C 1
ATOM 802 O O . ALA A 1 100 ? -3.854 -3.596 26.749 1.00 90.12 100 ALA A O 1
ATOM 803 N N . GLU A 1 101 ? -1.638 -3.245 26.837 1.00 90.19 101 GLU A N 1
ATOM 804 C CA . GLU A 1 101 ? -1.592 -2.920 28.266 1.00 90.19 101 GLU A CA 1
ATOM 805 C C . GLU A 1 101 ? -2.470 -1.713 28.609 1.00 90.19 101 GLU A C 1
ATOM 807 O O . GLU A 1 101 ? -3.230 -1.753 29.578 1.00 90.19 101 GLU A O 1
ATOM 812 N N . TYR A 1 102 ? -2.478 -0.687 27.754 1.00 91.38 102 TYR A N 1
ATOM 813 C CA . TYR A 1 102 ? -3.344 0.476 27.928 1.00 91.38 102 TYR A CA 1
ATOM 814 C C . TYR A 1 102 ? -4.822 0.102 27.798 1.00 91.38 102 TYR A C 1
ATOM 816 O O . TYR A 1 102 ? -5.645 0.523 28.616 1.00 91.38 102 TYR A O 1
ATOM 824 N N . PHE A 1 103 ? -5.175 -0.753 26.836 1.00 91.19 103 PHE A N 1
ATOM 825 C CA . PHE A 1 103 ? -6.553 -1.220 26.656 1.00 91.19 103 PHE A CA 1
ATOM 826 C C . PHE A 1 103 ? -7.057 -2.064 27.837 1.00 91.19 103 PHE A C 1
ATOM 828 O O . PHE A 1 103 ? -8.250 -2.026 28.145 1.00 91.19 103 PHE A O 1
ATOM 835 N N . ASN A 1 104 ? -6.173 -2.741 28.576 1.00 89.62 104 ASN A N 1
ATOM 836 C CA . ASN A 1 104 ? -6.540 -3.479 29.792 1.00 89.62 104 ASN A CA 1
ATOM 837 C C . ASN A 1 104 ? -6.975 -2.573 30.958 1.00 89.62 104 ASN A C 1
ATOM 839 O O . ASN A 1 104 ? -7.637 -3.043 31.889 1.00 89.62 104 ASN A O 1
ATOM 843 N N . THR A 1 105 ? -6.670 -1.274 30.902 1.00 90.44 105 THR A N 1
ATOM 844 C CA . THR A 1 105 ? -7.084 -0.283 31.913 1.00 90.44 105 THR A CA 1
ATOM 845 C C . THR A 1 105 ? -8.418 0.406 31.583 1.00 90.44 105 THR A C 1
ATOM 847 O O . THR A 1 105 ? -8.912 1.210 32.373 1.00 90.44 105 THR A O 1
ATOM 850 N N . LEU A 1 106 ? -9.042 0.080 30.443 1.00 91.56 106 LEU A N 1
ATOM 851 C CA . LEU A 1 106 ? -10.244 0.750 29.932 1.00 91.56 106 LEU A CA 1
ATOM 852 C C . LEU A 1 106 ? -11.457 0.613 30.882 1.00 91.56 106 LEU A C 1
ATOM 854 O O . LEU A 1 106 ? -11.860 -0.513 31.168 1.00 91.56 106 LEU A O 1
ATOM 858 N N . PRO A 1 107 ? -12.118 1.690 31.352 1.00 88.44 107 PRO A N 1
ATOM 859 C CA . PRO A 1 107 ? -13.078 1.600 32.463 1.00 88.44 107 PRO A CA 1
ATOM 860 C C . PRO A 1 107 ? -14.247 0.618 32.272 1.00 88.44 107 PRO A C 1
ATOM 862 O O . PRO A 1 107 ? -14.462 -0.203 33.168 1.00 88.44 107 PRO A O 1
ATOM 865 N N . PRO A 1 108 ? -14.985 0.617 31.141 1.00 90.12 108 PRO A N 1
ATOM 866 C CA . PRO A 1 108 ? -16.108 -0.300 30.963 1.00 90.12 108 PRO A CA 1
ATOM 867 C C . PRO A 1 108 ? -15.626 -1.739 30.772 1.00 90.12 108 PRO A C 1
ATOM 869 O O . PRO A 1 108 ? -14.936 -2.040 29.798 1.00 90.12 108 PRO A O 1
ATOM 872 N N . ARG A 1 109 ? -16.037 -2.642 31.671 1.00 89.69 109 ARG A N 1
ATOM 873 C CA . ARG A 1 109 ? -15.645 -4.062 31.636 1.00 89.69 109 ARG A CA 1
ATOM 874 C C . ARG A 1 109 ? -16.056 -4.754 30.336 1.00 89.69 109 ARG A C 1
ATOM 876 O O . ARG A 1 109 ? -15.241 -5.463 29.763 1.00 89.69 109 ARG A O 1
ATOM 883 N N . ASP A 1 110 ? -17.264 -4.500 29.837 1.00 90.00 110 ASP A N 1
ATOM 884 C CA . ASP A 1 110 ? -17.764 -5.140 28.610 1.00 90.00 110 ASP A CA 1
ATOM 885 C C . ASP A 1 110 ? -16.931 -4.759 27.383 1.00 90.00 110 ASP A C 1
ATOM 887 O O . ASP A 1 110 ? -16.535 -5.616 26.594 1.00 90.00 110 ASP A O 1
ATOM 891 N N . VAL A 1 111 ? -16.608 -3.468 27.256 1.00 90.62 111 VAL A N 1
ATOM 892 C CA . VAL A 1 111 ? -15.775 -2.954 26.162 1.00 90.62 111 VAL A CA 1
ATOM 893 C C . VAL A 1 111 ? -14.345 -3.462 26.317 1.00 90.62 111 VAL A C 1
ATOM 895 O O . VAL A 1 111 ? -13.775 -3.963 25.355 1.00 90.62 111 VAL A O 1
ATOM 898 N N . ARG A 1 112 ? -13.784 -3.411 27.532 1.00 92.88 112 ARG A N 1
ATOM 899 C CA . ARG A 1 112 ? -12.445 -3.929 27.838 1.00 92.88 112 ARG A CA 1
ATOM 900 C C . ARG A 1 112 ? -12.314 -5.403 27.466 1.00 92.88 112 ARG A C 1
ATOM 902 O O . ARG A 1 112 ? -11.367 -5.770 26.783 1.00 92.88 112 ARG A O 1
ATOM 909 N N . ASN A 1 113 ? -13.273 -6.235 27.868 1.00 92.06 113 ASN A N 1
ATOM 910 C CA . ASN A 1 113 ? -13.272 -7.667 27.582 1.00 92.06 113 ASN A CA 1
ATOM 911 C C . ASN A 1 113 ? -13.396 -7.943 26.081 1.00 92.06 113 ASN A C 1
ATOM 913 O O . ASN A 1 113 ? -12.695 -8.807 25.563 1.00 92.06 113 ASN A O 1
ATOM 917 N N . ALA A 1 114 ? -14.243 -7.190 25.373 1.00 90.50 114 ALA A N 1
ATOM 918 C CA . ALA A 1 114 ? -14.389 -7.319 23.927 1.00 90.50 114 ALA A CA 1
ATOM 919 C C . ALA A 1 114 ? -13.108 -6.920 23.176 1.00 90.50 114 ALA A C 1
ATOM 921 O O . ALA A 1 114 ? -12.678 -7.638 22.277 1.00 90.50 114 ALA A O 1
ATOM 922 N N . VAL A 1 115 ? -12.472 -5.810 23.564 1.00 92.19 115 VAL A N 1
ATOM 923 C CA . VAL A 1 115 ? -11.203 -5.360 22.971 1.00 92.19 115 VAL A CA 1
ATOM 924 C C . VAL A 1 115 ? -10.086 -6.350 23.275 1.00 92.19 115 VAL A C 1
ATOM 926 O O . VAL A 1 115 ? -9.394 -6.785 22.359 1.00 92.19 115 VAL A O 1
ATOM 929 N N . ARG A 1 116 ? -9.954 -6.774 24.535 1.00 91.88 116 ARG A N 1
ATOM 930 C CA . ARG A 1 116 ? -8.962 -7.767 24.954 1.00 91.88 116 ARG A CA 1
ATOM 931 C C . ARG A 1 116 ? -9.113 -9.078 24.190 1.00 91.88 116 ARG A C 1
ATOM 933 O O . ARG A 1 116 ? -8.127 -9.573 23.668 1.00 91.88 116 ARG A O 1
ATOM 940 N N . ALA A 1 117 ? -10.331 -9.607 24.067 1.00 90.12 117 ALA A N 1
ATOM 941 C CA . ALA A 1 117 ? -10.574 -10.844 23.327 1.00 90.12 117 ALA A CA 1
ATOM 942 C C . ALA A 1 117 ? -10.105 -10.749 21.868 1.00 90.12 117 ALA A C 1
ATOM 944 O O . ALA A 1 117 ? -9.568 -11.712 21.329 1.00 90.12 117 ALA A O 1
ATOM 945 N N . VAL A 1 118 ? -10.285 -9.588 21.237 1.00 91.25 118 VAL A N 1
ATOM 946 C CA . VAL A 1 118 ? -9.882 -9.358 19.846 1.00 91.25 118 VAL A CA 1
ATOM 947 C C . VAL A 1 118 ? -8.370 -9.171 19.721 1.00 91.25 118 VAL A C 1
ATOM 949 O O . VAL A 1 118 ? -7.773 -9.725 18.805 1.00 91.25 118 VAL A O 1
ATOM 952 N N . LEU A 1 119 ? -7.730 -8.463 20.654 1.00 89.94 119 LEU A N 1
ATOM 953 C CA . LEU A 1 119 ? -6.268 -8.332 20.688 1.00 89.94 119 LEU A CA 1
ATOM 954 C C . LEU A 1 119 ? -5.586 -9.676 20.991 1.00 89.94 119 LEU A C 1
ATOM 956 O O . LEU A 1 119 ? -4.600 -10.025 20.349 1.00 89.94 119 LEU A O 1
ATOM 960 N N . ASP A 1 120 ? -6.138 -10.473 21.906 1.00 87.69 120 ASP A N 1
ATOM 961 C CA . ASP A 1 120 ? -5.614 -11.797 22.261 1.00 87.69 120 ASP A CA 1
ATOM 962 C C . ASP A 1 120 ? -5.750 -12.802 21.101 1.00 87.69 120 ASP A C 1
ATOM 964 O O . ASP A 1 120 ? -4.888 -13.666 20.925 1.00 87.69 120 ASP A O 1
ATOM 968 N N . GLN A 1 121 ? -6.795 -12.683 20.270 1.00 84.06 121 GLN A N 1
ATOM 969 C CA . GLN A 1 121 ? -6.930 -13.468 19.034 1.00 84.06 121 GLN A CA 1
ATOM 970 C C . GLN A 1 121 ? -5.817 -13.173 18.022 1.00 84.06 121 GLN A C 1
ATOM 972 O O . GLN A 1 121 ? -5.423 -14.085 17.302 1.00 84.06 121 GLN A O 1
ATOM 977 N N . GLN A 1 122 ? -5.317 -11.935 17.985 1.00 80.06 122 GLN A N 1
ATOM 978 C CA . GLN A 1 122 ? -4.199 -11.537 17.124 1.00 80.06 122 GLN A CA 1
ATOM 979 C C . GLN A 1 122 ? -2.836 -11.887 17.745 1.00 80.06 122 GLN A C 1
ATOM 981 O O . GLN A 1 122 ? -1.899 -12.201 17.022 1.00 80.06 122 GLN A O 1
ATOM 986 N N . ARG A 1 123 ? -2.727 -11.892 19.086 1.00 71.44 123 ARG A N 1
ATOM 987 C CA . ARG A 1 123 ? -1.512 -12.299 19.822 1.00 71.44 123 ARG A CA 1
ATOM 988 C C . ARG A 1 123 ? -1.220 -13.788 19.749 1.00 71.44 123 ARG A C 1
ATOM 990 O O . ARG A 1 123 ? -0.053 -14.175 19.765 1.00 71.44 123 ARG A O 1
ATOM 997 N N . LYS A 1 124 ? -2.250 -14.641 19.737 1.00 58.06 124 LYS A N 1
ATOM 998 C CA . LYS A 1 124 ? -2.022 -16.070 19.509 1.00 58.06 124 LYS A CA 1
ATOM 999 C C . LYS A 1 124 ? -1.363 -16.195 18.137 1.00 58.06 124 LYS A C 1
ATOM 1001 O O . LYS A 1 124 ? -1.962 -15.709 17.177 1.00 58.06 124 LYS A O 1
ATOM 1006 N N . PRO A 1 125 ? -0.191 -16.851 18.013 1.00 44.84 125 PRO A N 1
ATOM 1007 C CA . PRO A 1 125 ? 0.286 -17.264 16.712 1.00 44.84 125 PRO A CA 1
ATOM 1008 C C . PRO A 1 125 ? -0.783 -18.226 16.230 1.00 44.84 125 PRO A C 1
ATOM 1010 O O . PRO A 1 125 ? -0.897 -19.364 16.688 1.00 44.84 125 PRO A O 1
ATOM 1013 N N . SER A 1 126 ? -1.696 -17.716 15.414 1.00 39.56 126 SER A N 1
ATOM 1014 C CA . SER A 1 126 ? -2.675 -18.562 14.788 1.00 39.56 126 SER A CA 1
ATOM 1015 C C . SER A 1 126 ? -1.855 -19.641 14.074 1.00 39.56 126 SER A C 1
ATOM 1017 O O . SER A 1 126 ? -0.809 -19.351 13.503 1.00 39.56 126 SER A O 1
ATOM 1019 N N . ALA A 1 127 ? -2.277 -20.900 14.085 1.00 43.84 127 ALA A N 1
ATOM 1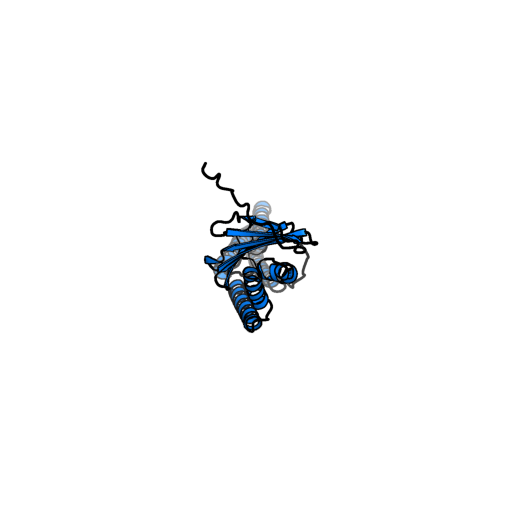020 C CA . ALA A 1 127 ? -1.708 -21.874 13.147 1.00 43.84 127 ALA A CA 1
ATOM 1021 C C . ALA A 1 127 ? -1.860 -21.377 11.684 1.00 43.84 127 ALA A C 1
ATOM 1023 O O . ALA A 1 127 ? -1.139 -21.794 10.787 1.00 43.84 127 ALA A O 1
ATOM 1024 N N . LYS A 1 128 ? -2.736 -20.382 11.474 1.00 41.66 128 LYS A N 1
ATOM 1025 C CA . LYS A 1 128 ? -2.818 -19.537 10.286 1.00 41.66 128 LYS A CA 1
ATOM 1026 C C . LYS A 1 128 ? -1.678 -18.538 10.111 1.00 41.66 128 LYS A C 1
ATOM 1028 O O . LYS A 1 128 ? -1.561 -18.039 9.022 1.00 41.66 128 LYS A O 1
ATOM 1033 N N . SER A 1 129 ? -0.841 -18.211 11.081 1.00 39.81 129 SER A N 1
ATOM 1034 C CA . SER A 1 129 ? 0.347 -17.375 10.888 1.00 39.81 129 SER A CA 1
ATOM 1035 C C . SER A 1 129 ? 1.433 -18.188 10.193 1.00 39.81 129 SER A C 1
ATOM 1037 O O . SER A 1 129 ? 2.104 -17.650 9.332 1.00 39.81 129 SER A O 1
ATOM 1039 N N . ALA A 1 130 ? 1.527 -19.496 10.458 1.00 43.19 130 ALA A N 1
ATOM 1040 C CA . ALA A 1 130 ? 2.320 -20.403 9.630 1.00 43.19 130 ALA A CA 1
ATOM 1041 C C . ALA A 1 130 ? 1.690 -20.556 8.235 1.00 43.19 130 ALA A C 1
ATOM 1043 O O . ALA A 1 130 ? 2.382 -20.337 7.258 1.00 43.19 130 ALA A O 1
ATOM 1044 N N . GLU A 1 131 ? 0.373 -20.786 8.122 1.00 43.66 131 GLU A N 1
ATOM 1045 C CA . GLU A 1 131 ? -0.318 -20.950 6.823 1.00 43.66 131 GLU A CA 1
ATOM 1046 C C . GLU A 1 131 ? -0.498 -19.639 6.018 1.00 43.66 131 GLU A C 1
ATOM 1048 O O . GLU A 1 131 ? -0.690 -19.672 4.809 1.00 43.66 131 GLU A O 1
ATOM 1053 N N . VAL A 1 132 ? -0.485 -18.467 6.662 1.00 48.56 132 VAL A N 1
ATOM 1054 C CA . VAL A 1 132 ? -0.549 -17.128 6.043 1.00 48.56 132 VAL A CA 1
ATOM 1055 C C . VAL A 1 132 ? 0.849 -16.633 5.748 1.00 48.56 132 VAL A C 1
ATOM 1057 O O . VAL A 1 132 ? 0.979 -15.901 4.782 1.00 48.56 132 VAL A O 1
ATOM 1060 N N . THR A 1 133 ? 1.884 -17.040 6.485 1.00 46.53 133 THR A N 1
ATOM 1061 C CA . THR A 1 133 ? 3.258 -16.923 5.987 1.00 46.53 133 THR A CA 1
ATOM 1062 C C . THR A 1 133 ? 3.426 -17.833 4.774 1.00 46.53 133 THR A C 1
ATOM 1064 O O . THR A 1 133 ? 3.781 -17.307 3.740 1.00 46.53 133 THR A O 1
ATOM 1067 N N . ASP A 1 134 ? 2.957 -19.085 4.793 1.00 50.62 134 ASP A N 1
ATOM 1068 C CA . ASP A 1 134 ? 2.976 -19.997 3.629 1.00 50.62 134 ASP A CA 1
ATOM 1069 C C . ASP A 1 134 ? 2.101 -19.502 2.454 1.00 50.62 134 ASP A C 1
ATOM 1071 O O . ASP A 1 134 ? 2.459 -19.614 1.287 1.00 50.62 134 ASP A O 1
ATOM 1075 N N . LYS A 1 135 ? 0.937 -18.881 2.717 1.00 51.59 135 LYS A N 1
ATOM 1076 C CA . LYS A 1 135 ? 0.097 -18.249 1.676 1.00 51.59 135 LYS A CA 1
ATOM 1077 C C . LYS A 1 135 ? 0.599 -16.878 1.249 1.00 51.59 135 LYS A C 1
ATOM 1079 O O . LYS A 1 135 ? 0.294 -16.480 0.129 1.00 51.59 135 LYS A O 1
ATOM 1084 N N . LYS A 1 136 ? 1.295 -16.119 2.099 1.00 53.00 136 LYS A N 1
ATOM 1085 C CA . LYS A 1 136 ? 1.948 -14.855 1.719 1.00 53.00 136 LYS A CA 1
ATOM 1086 C C . LYS A 1 136 ? 3.211 -15.151 0.936 1.00 53.00 136 LYS A C 1
ATOM 1088 O O . LYS A 1 136 ? 3.397 -14.473 -0.055 1.00 53.00 136 LYS A O 1
ATOM 1093 N N . GLU A 1 137 ? 3.974 -16.171 1.301 1.00 55.97 137 GLU A N 1
ATOM 1094 C CA . GLU A 1 137 ? 5.096 -16.724 0.547 1.00 55.97 137 GLU A CA 1
ATOM 1095 C C . GLU A 1 137 ? 4.581 -17.305 -0.763 1.00 55.97 137 GLU A C 1
ATOM 1097 O O . GLU A 1 137 ? 5.000 -16.847 -1.808 1.00 55.97 137 GLU A O 1
ATOM 1102 N N . GLY A 1 138 ? 3.543 -18.143 -0.766 1.00 56.38 138 GLY A N 1
ATOM 1103 C CA . GLY A 1 138 ? 2.927 -18.651 -1.995 1.00 56.38 138 GLY A CA 1
ATOM 1104 C C . GLY A 1 138 ? 2.305 -17.555 -2.872 1.00 56.38 138 GLY A C 1
ATOM 1105 O O . GLY A 1 138 ? 2.396 -17.603 -4.096 1.00 56.38 138 GLY A O 1
ATOM 1106 N N . ARG A 1 139 ? 1.704 -16.510 -2.285 1.00 58.41 139 ARG A N 1
ATOM 1107 C CA . ARG A 1 139 ? 1.191 -15.345 -3.029 1.00 58.41 139 ARG A CA 1
ATOM 1108 C C . ARG A 1 139 ? 2.322 -14.435 -3.495 1.00 58.41 139 ARG A C 1
ATOM 1110 O O . ARG A 1 139 ? 2.195 -13.882 -4.577 1.00 58.41 139 ARG A O 1
ATOM 1117 N N . GLN A 1 140 ? 3.401 -14.281 -2.734 1.00 62.09 140 GLN A N 1
ATOM 1118 C CA . GLN A 1 140 ? 4.606 -13.550 -3.127 1.00 62.09 140 GLN A CA 1
ATOM 1119 C C . GLN A 1 140 ? 5.356 -14.307 -4.213 1.00 62.09 140 GLN A C 1
ATOM 1121 O O . GLN A 1 140 ? 5.742 -13.683 -5.180 1.00 62.09 140 GLN A O 1
ATOM 1126 N N . GLU A 1 141 ? 5.444 -15.630 -4.157 1.00 65.81 141 GLU A N 1
ATOM 1127 C CA . GLU A 1 141 ? 5.985 -16.487 -5.207 1.00 65.81 141 GLU A CA 1
ATOM 112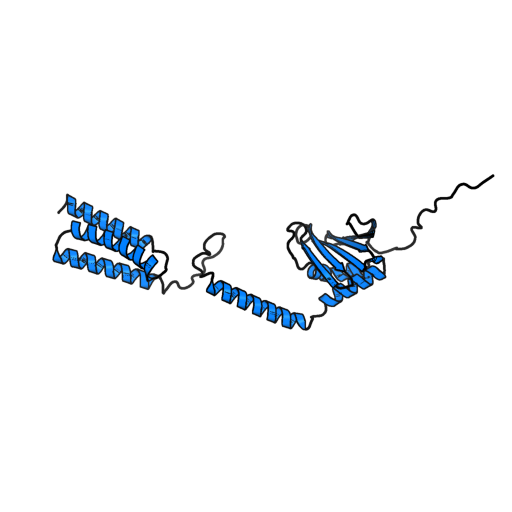8 C C . GLU A 1 141 ? 5.110 -16.462 -6.455 1.00 65.81 141 GLU A C 1
ATOM 1130 O O . GLU A 1 141 ? 5.629 -16.437 -7.565 1.00 65.81 141 GLU A O 1
ATOM 1135 N N . LEU A 1 142 ? 3.781 -16.439 -6.316 1.00 65.19 142 LEU A N 1
ATOM 1136 C CA . LEU A 1 142 ? 2.869 -16.263 -7.448 1.00 65.19 142 LEU A CA 1
ATOM 1137 C C . LEU A 1 142 ? 2.954 -14.847 -8.017 1.00 65.19 142 LEU A C 1
ATOM 1139 O O . LEU A 1 142 ? 2.921 -14.696 -9.236 1.00 65.19 142 LEU A O 1
ATOM 1143 N N . LEU A 1 143 ? 3.108 -13.821 -7.180 1.00 65.81 143 LEU A N 1
ATOM 1144 C CA . LEU A 1 143 ? 3.327 -12.438 -7.600 1.00 65.81 143 LEU A CA 1
ATOM 1145 C C . LEU A 1 143 ? 4.711 -12.264 -8.218 1.00 65.81 143 LEU A C 1
ATOM 1147 O O . LEU A 1 143 ? 4.816 -11.547 -9.195 1.00 65.81 143 LEU A O 1
ATOM 1151 N N . GLU A 1 144 ? 5.743 -12.951 -7.738 1.00 65.50 144 GLU A N 1
ATOM 1152 C CA . GLU A 1 144 ? 7.092 -12.969 -8.299 1.00 65.50 144 GLU A CA 1
ATOM 1153 C C . GLU A 1 144 ? 7.143 -13.780 -9.585 1.00 65.50 144 GLU A C 1
ATOM 1155 O O . GLU A 1 144 ? 7.770 -13.351 -10.544 1.00 65.50 144 GLU A O 1
ATOM 1160 N N . ARG A 1 145 ? 6.447 -14.917 -9.668 1.00 66.94 145 ARG A N 1
ATOM 1161 C CA . ARG A 1 145 ? 6.286 -15.675 -10.916 1.00 66.94 145 ARG A CA 1
ATOM 1162 C C . ARG A 1 145 ? 5.525 -14.856 -11.942 1.00 66.94 145 ARG A C 1
ATOM 1164 O O . ARG A 1 145 ? 5.920 -14.847 -13.100 1.00 66.94 145 ARG A O 1
ATOM 1171 N N . THR A 1 146 ? 4.465 -14.162 -11.537 1.00 65.06 146 THR A N 1
ATOM 1172 C CA . THR A 1 146 ? 3.702 -13.259 -12.410 1.00 65.06 146 THR A CA 1
ATOM 1173 C C . THR A 1 146 ? 4.545 -12.038 -12.784 1.00 65.06 146 THR A C 1
ATOM 1175 O O . THR A 1 146 ? 4.615 -11.694 -13.956 1.00 65.06 146 THR A O 1
ATOM 1178 N N . ARG A 1 147 ? 5.283 -11.444 -11.841 1.00 63.25 147 ARG A N 1
ATOM 1179 C CA . ARG A 1 147 ? 6.198 -10.320 -12.074 1.00 63.25 147 ARG A CA 1
ATOM 1180 C C . ARG A 1 147 ? 7.309 -10.718 -13.034 1.00 63.25 147 ARG A C 1
ATOM 1182 O O . ARG A 1 147 ? 7.464 -10.058 -14.034 1.00 63.25 147 ARG A O 1
ATOM 1189 N N . ARG A 1 148 ? 7.977 -11.855 -12.848 1.00 64.38 148 ARG A N 1
ATOM 1190 C CA . ARG A 1 148 ? 8.989 -12.368 -13.791 1.00 64.38 148 ARG A CA 1
ATOM 1191 C C . ARG A 1 148 ? 8.413 -12.714 -15.168 1.00 64.38 148 ARG A C 1
ATOM 1193 O O . ARG A 1 148 ? 9.141 -12.680 -16.154 1.00 64.38 148 ARG A O 1
ATOM 1200 N N . ARG A 1 149 ? 7.128 -13.087 -15.244 1.00 62.78 149 ARG A N 1
ATOM 1201 C CA . ARG A 1 149 ? 6.462 -13.486 -16.496 1.00 62.78 149 ARG A CA 1
ATOM 1202 C C . ARG A 1 149 ? 5.926 -12.293 -17.295 1.00 62.78 149 ARG A C 1
ATOM 1204 O O . ARG A 1 149 ? 5.930 -12.369 -18.517 1.00 62.78 149 ARG A O 1
ATOM 1211 N N . TYR A 1 150 ? 5.488 -11.226 -16.625 1.00 52.16 150 TYR A N 1
ATOM 1212 C CA . TYR A 1 150 ? 4.865 -10.049 -17.252 1.00 52.16 150 TYR A CA 1
ATOM 1213 C C . TYR A 1 150 ? 5.704 -8.767 -17.159 1.00 52.16 150 TYR A C 1
ATOM 1215 O O . TYR A 1 150 ? 5.609 -7.924 -18.038 1.00 52.16 150 TYR A O 1
ATOM 1223 N N . PHE A 1 151 ? 6.551 -8.639 -16.141 1.00 53.53 151 PHE A N 1
ATOM 1224 C CA . PHE A 1 151 ? 7.544 -7.579 -15.982 1.00 53.53 151 PHE A CA 1
ATOM 1225 C C . PHE A 1 151 ? 8.936 -8.197 -16.147 1.00 53.53 151 PHE A C 1
ATOM 1227 O O . PHE A 1 151 ? 9.616 -8.541 -15.177 1.00 53.53 151 PHE A O 1
ATOM 1234 N N . LYS A 1 152 ? 9.365 -8.372 -17.400 1.00 56.44 152 LYS A N 1
ATOM 1235 C CA . LYS A 1 152 ? 10.800 -8.492 -17.679 1.00 56.44 152 LYS A CA 1
ATOM 1236 C C . LYS A 1 152 ? 11.475 -7.231 -17.134 1.00 56.44 152 LYS A C 1
ATOM 1238 O O . LYS A 1 152 ? 10.934 -6.141 -17.283 1.00 56.44 152 LYS A O 1
ATOM 1243 N N . GLU A 1 153 ? 12.632 -7.386 -16.498 1.00 51.19 153 GLU A N 1
ATOM 1244 C CA . GLU A 1 153 ? 13.460 -6.316 -15.908 1.00 51.19 153 GLU A CA 1
ATOM 1245 C C . GLU A 1 153 ? 14.051 -5.346 -16.958 1.00 51.19 153 GLU A C 1
ATOM 1247 O O . GLU A 1 153 ? 15.170 -4.866 -16.806 1.00 51.19 153 GLU A O 1
ATOM 1252 N N . GLU A 1 154 ? 13.335 -5.084 -18.049 1.00 49.75 154 GLU A N 1
ATOM 1253 C CA . GLU A 1 154 ? 13.719 -4.112 -19.072 1.00 49.75 154 GLU A CA 1
ATOM 1254 C C . GLU A 1 154 ? 13.141 -2.714 -18.756 1.00 49.75 154 GLU A C 1
ATOM 1256 O O . GLU A 1 154 ? 13.787 -1.731 -19.084 1.00 49.75 154 GLU A O 1
ATOM 1261 N N . ASP A 1 155 ? 12.073 -2.598 -17.946 1.00 44.91 155 ASP A N 1
ATOM 1262 C CA . ASP A 1 155 ? 11.379 -1.308 -17.718 1.00 44.91 155 ASP A CA 1
ATOM 1263 C C . ASP A 1 155 ? 11.479 -0.714 -16.295 1.00 44.91 155 ASP A C 1
ATOM 1265 O O . ASP A 1 155 ? 10.736 0.201 -15.940 1.00 44.91 155 ASP A O 1
ATOM 1269 N N . ALA A 1 156 ? 12.379 -1.202 -15.436 1.00 43.38 156 ALA A N 1
ATOM 1270 C CA . ALA A 1 156 ? 12.527 -0.689 -14.063 1.00 43.38 156 ALA A CA 1
ATOM 1271 C C . ALA A 1 156 ? 13.780 0.184 -13.854 1.00 43.38 156 ALA A C 1
ATOM 1273 O O . ALA A 1 156 ? 14.339 0.206 -12.759 1.00 43.38 156 ALA A O 1
ATOM 1274 N N . GLN A 1 157 ? 14.226 0.912 -14.882 1.00 41.06 157 GLN A N 1
ATOM 1275 C CA . GLN A 1 157 ? 15.180 2.015 -14.723 1.00 41.06 157 GLN A CA 1
ATOM 1276 C C . GLN A 1 157 ? 14.456 3.352 -14.851 1.00 41.06 157 GLN A C 1
ATOM 1278 O O . GLN A 1 157 ? 14.463 4.013 -15.883 1.00 41.06 157 GLN A O 1
ATOM 1283 N N . GLY A 1 158 ? 13.823 3.757 -13.760 1.00 42.31 158 GLY A N 1
ATOM 1284 C CA . GLY A 1 158 ? 13.238 5.076 -13.640 1.00 42.31 158 GLY A CA 1
ATOM 1285 C C . GLY A 1 158 ? 12.921 5.347 -12.186 1.00 42.31 158 GLY A C 1
ATOM 1286 O O . GLY A 1 158 ? 11.871 4.936 -11.713 1.00 42.31 158 GLY A O 1
ATOM 1287 N N . PHE A 1 159 ? 13.830 6.076 -11.544 1.00 39.03 159 PHE A N 1
ATOM 1288 C CA . PHE A 1 159 ? 13.747 6.682 -10.215 1.00 39.03 159 PHE A CA 1
ATOM 1289 C C . PHE A 1 159 ? 14.371 5.925 -9.028 1.00 39.03 159 PHE A C 1
ATOM 1291 O O . PHE A 1 159 ? 13.901 4.892 -8.570 1.00 39.03 159 PHE A O 1
ATOM 1298 N N . GLU A 1 160 ? 15.397 6.614 -8.516 1.00 38.25 160 GLU A N 1
ATOM 1299 C CA . GLU A 1 160 ? 15.910 6.669 -7.144 1.00 38.25 160 GLU A CA 1
ATOM 1300 C C . GLU A 1 160 ? 17.113 5.792 -6.745 1.00 38.25 160 GLU A C 1
ATOM 1302 O O . GLU A 1 160 ? 17.010 4.632 -6.370 1.00 38.25 160 GLU A O 1
ATOM 1307 N N . THR A 1 161 ? 18.269 6.476 -6.780 1.00 41.62 161 THR A N 1
ATOM 1308 C CA . THR A 1 161 ? 19.296 6.581 -5.723 1.00 41.62 161 THR A CA 1
ATOM 1309 C C . THR A 1 161 ? 19.809 5.307 -5.048 1.00 41.62 161 THR A C 1
ATOM 1311 O O . THR A 1 161 ? 19.149 4.738 -4.188 1.00 41.62 161 THR A O 1
ATOM 1314 N N . GLY A 1 162 ? 21.096 5.016 -5.281 1.00 37.66 162 GLY A N 1
ATOM 1315 C CA . GLY A 1 162 ? 21.957 4.344 -4.302 1.00 37.66 162 GLY A CA 1
ATOM 1316 C C . GLY A 1 162 ? 22.617 3.046 -4.772 1.00 37.66 162 GLY A C 1
ATOM 1317 O O . GLY A 1 162 ? 21.993 1.997 -4.778 1.00 37.66 162 GLY A O 1
ATOM 1318 N N . GLU A 1 163 ? 23.921 3.157 -5.035 1.00 33.06 163 GLU A N 1
ATOM 1319 C CA . GLU A 1 163 ? 24.968 2.117 -5.085 1.00 33.06 163 GLU A CA 1
ATOM 1320 C C . GLU A 1 163 ? 25.175 1.255 -6.355 1.00 33.06 163 GLU A C 1
ATOM 1322 O O . GLU A 1 163 ? 24.248 0.646 -6.894 1.00 33.06 163 GLU A O 1
ATOM 1327 N N . PRO A 1 164 ? 26.441 1.134 -6.827 1.00 43.50 164 PRO A N 1
ATOM 1328 C CA . PRO A 1 164 ? 26.788 0.356 -8.004 1.00 43.50 164 PRO A CA 1
ATOM 1329 C C . PRO A 1 164 ? 26.995 -1.109 -7.613 1.00 43.50 164 PRO A C 1
ATOM 1331 O O . PRO A 1 164 ? 28.078 -1.522 -7.195 1.00 43.50 164 PRO A O 1
ATOM 1334 N N . SER A 1 165 ? 25.968 -1.938 -7.786 1.00 37.16 165 SER A N 1
ATOM 1335 C CA . SER A 1 165 ? 26.183 -3.385 -7.781 1.00 37.16 165 SER A CA 1
ATOM 1336 C C . SER A 1 165 ? 26.745 -3.816 -9.140 1.00 37.16 165 SER A C 1
ATOM 1338 O O . SER A 1 165 ? 26.058 -3.824 -10.159 1.00 37.16 165 SER A O 1
ATOM 1340 N N . ILE A 1 166 ? 28.033 -4.166 -9.160 1.00 49.50 166 ILE A N 1
ATOM 1341 C CA . ILE A 1 166 ? 28.705 -4.804 -10.297 1.00 49.50 166 ILE A CA 1
ATOM 1342 C C . ILE A 1 166 ? 28.089 -6.201 -10.473 1.00 49.50 166 ILE A C 1
ATOM 1344 O O . ILE A 1 166 ? 28.582 -7.201 -9.949 1.00 49.50 166 ILE A O 1
ATOM 1348 N N . ARG A 1 167 ? 26.965 -6.290 -11.188 1.00 43.84 167 ARG A N 1
ATOM 1349 C CA . ARG A 1 167 ? 26.351 -7.557 -11.601 1.00 43.84 167 ARG A CA 1
ATOM 1350 C C . ARG A 1 167 ? 26.634 -7.799 -13.079 1.00 43.84 167 ARG A C 1
ATOM 1352 O O . ARG A 1 167 ? 25.933 -7.311 -13.948 1.00 43.84 167 ARG A O 1
ATOM 1359 N N . ARG A 1 168 ? 27.696 -8.578 -13.316 1.00 50.97 168 ARG A N 1
ATOM 1360 C CA . ARG A 1 168 ? 28.059 -9.328 -14.539 1.00 50.97 168 ARG A CA 1
ATOM 1361 C C . ARG A 1 168 ? 27.080 -9.179 -15.727 1.00 50.97 168 ARG A C 1
ATOM 1363 O O . ARG A 1 168 ? 26.260 -10.059 -15.970 1.00 50.97 168 ARG A O 1
ATOM 1370 N N . GLU A 1 169 ? 27.277 -8.144 -16.544 1.00 47.59 169 GLU A N 1
ATOM 1371 C CA . GLU A 1 169 ? 26.632 -7.928 -17.858 1.00 47.59 169 GLU A CA 1
ATOM 1372 C C . GLU A 1 169 ? 27.276 -8.742 -19.002 1.00 47.59 169 GLU A C 1
ATOM 1374 O O . GLU A 1 169 ? 27.226 -8.380 -20.178 1.00 47.59 169 GLU A O 1
ATOM 1379 N N . ALA A 1 170 ? 27.911 -9.871 -18.688 1.00 54.69 170 ALA A N 1
ATOM 1380 C CA . ALA A 1 170 ? 28.726 -10.594 -19.658 1.00 54.69 170 ALA A CA 1
ATOM 1381 C C . ALA A 1 170 ? 27.973 -11.153 -20.893 1.00 54.69 170 ALA A C 1
ATOM 1383 O O . ALA A 1 170 ? 28.624 -11.294 -21.915 1.00 54.69 170 ALA A O 1
ATOM 1384 N N . PRO A 1 171 ? 26.656 -11.463 -20.915 1.00 59.47 171 PRO A N 1
ATOM 1385 C CA . PRO A 1 171 ? 26.046 -12.040 -22.122 1.00 59.47 171 PRO A CA 1
ATOM 1386 C C . PRO A 1 171 ? 25.400 -11.035 -23.098 1.00 59.47 171 PRO A C 1
ATOM 1388 O O . PRO A 1 171 ? 24.980 -11.460 -24.179 1.00 59.47 171 PRO A O 1
ATOM 1391 N N . ARG A 1 172 ? 25.281 -9.738 -22.759 1.00 65.00 172 ARG A N 1
ATOM 1392 C CA . ARG A 1 172 ? 24.679 -8.721 -23.656 1.00 65.00 172 ARG A CA 1
ATOM 1393 C C . ARG A 1 172 ? 25.708 -8.150 -24.636 1.00 65.00 172 ARG A C 1
ATOM 1395 O O . ARG A 1 172 ? 25.503 -8.241 -25.846 1.00 65.00 172 ARG A O 1
ATOM 1402 N N . LEU A 1 173 ? 26.866 -7.728 -24.124 1.00 67.94 173 LEU A N 1
ATOM 1403 C CA . LEU A 1 173 ? 27.948 -7.140 -24.924 1.00 67.94 173 LEU A CA 1
ATOM 1404 C C . LEU A 1 173 ? 28.478 -8.084 -26.016 1.00 67.94 173 LEU A C 1
ATOM 1406 O O . LEU A 1 173 ? 28.760 -7.644 -27.125 1.00 67.94 173 LEU A O 1
ATOM 1410 N N . PHE A 1 174 ? 28.553 -9.395 -25.758 1.00 75.69 174 PHE A N 1
ATOM 1411 C CA . PHE A 1 174 ? 29.025 -10.357 -26.765 1.00 75.69 174 PHE A CA 1
ATOM 1412 C C . PHE A 1 174 ? 28.098 -10.466 -27.980 1.00 75.69 174 PHE A C 1
ATOM 1414 O O . PHE A 1 174 ? 28.575 -10.658 -29.094 1.00 75.69 174 PHE A O 1
ATOM 1421 N N . LYS A 1 175 ? 26.779 -10.351 -27.791 1.00 75.81 175 LYS A N 1
ATOM 1422 C CA . LYS A 1 175 ? 25.824 -10.442 -28.908 1.00 75.81 175 LYS A CA 1
ATOM 1423 C C . LYS A 1 175 ? 25.847 -9.177 -29.757 1.00 75.81 175 LYS A C 1
ATOM 1425 O O . LYS A 1 175 ? 25.770 -9.267 -30.975 1.00 75.81 175 LYS A O 1
ATOM 1430 N N . GLU A 1 176 ? 26.007 -8.025 -29.118 1.00 80.12 176 GLU A N 1
ATOM 1431 C CA . GLU A 1 176 ? 26.177 -6.746 -29.810 1.00 80.12 176 GLU A CA 1
ATOM 1432 C C . GLU A 1 176 ? 27.495 -6.695 -30.586 1.00 80.12 176 GLU A C 1
ATOM 1434 O O . GLU A 1 176 ? 27.522 -6.245 -31.730 1.00 80.12 176 GLU A O 1
ATOM 1439 N N . LEU A 1 177 ? 28.567 -7.244 -30.010 1.00 85.69 177 LEU A N 1
ATOM 1440 C CA . LEU A 1 177 ? 29.864 -7.347 -30.667 1.00 85.69 177 LEU A CA 1
ATOM 1441 C C . LEU A 1 177 ? 29.794 -8.176 -31.960 1.00 85.69 177 LEU A C 1
ATOM 1443 O O . LEU A 1 177 ? 30.416 -7.804 -32.951 1.00 85.69 177 LEU A O 1
ATOM 1447 N N . ILE A 1 178 ? 29.006 -9.257 -31.984 1.00 87.50 178 ILE A N 1
ATOM 1448 C CA . ILE A 1 178 ? 28.820 -10.086 -33.188 1.00 87.50 178 ILE A CA 1
ATOM 1449 C C . ILE A 1 178 ? 28.174 -9.284 -34.325 1.00 87.50 178 ILE A C 1
ATOM 1451 O O . ILE A 1 178 ? 28.649 -9.364 -35.456 1.00 87.50 178 ILE A O 1
ATOM 1455 N N . ASP A 1 179 ? 27.133 -8.494 -34.043 1.00 86.81 179 ASP A N 1
ATOM 1456 C CA . ASP A 1 179 ? 26.466 -7.678 -35.070 1.00 86.81 179 ASP A CA 1
ATOM 1457 C C . ASP A 1 179 ? 27.414 -6.614 -35.648 1.00 86.81 179 ASP A C 1
ATOM 1459 O O . ASP A 1 179 ? 27.429 -6.376 -36.857 1.00 86.81 179 ASP A O 1
ATOM 1463 N N . VAL A 1 180 ? 28.234 -5.996 -34.790 1.00 89.25 180 VAL A N 1
ATOM 1464 C CA . VAL A 1 180 ? 29.228 -4.997 -35.206 1.00 89.25 180 VAL A CA 1
ATOM 1465 C C . VAL A 1 180 ? 30.318 -5.638 -36.065 1.00 89.25 180 VAL A C 1
ATOM 1467 O O . VAL A 1 180 ? 30.641 -5.110 -37.127 1.00 89.25 180 VAL A O 1
ATOM 1470 N N . ILE A 1 181 ? 30.846 -6.796 -35.657 1.00 92.50 181 ILE A N 1
ATOM 1471 C CA . ILE A 1 181 ? 31.845 -7.543 -36.437 1.00 92.50 181 ILE A CA 1
ATOM 1472 C C . ILE A 1 181 ? 31.271 -7.950 -37.797 1.00 92.50 181 ILE A C 1
ATOM 1474 O O . ILE A 1 181 ? 31.941 -7.781 -38.814 1.00 92.50 181 ILE A O 1
ATOM 1478 N N . LEU A 1 182 ? 30.031 -8.445 -37.832 1.00 92.88 182 LEU A N 1
ATOM 1479 C CA . LEU A 1 182 ? 29.368 -8.841 -39.073 1.00 92.88 182 LEU A CA 1
ATOM 1480 C C . LEU A 1 182 ? 29.207 -7.648 -40.025 1.00 92.88 182 LEU A C 1
ATOM 1482 O O . LEU A 1 182 ? 29.530 -7.757 -41.207 1.00 92.88 182 LEU A O 1
ATOM 1486 N N . GLY A 1 183 ? 28.770 -6.497 -39.511 1.00 90.50 183 GLY A N 1
ATOM 1487 C CA . GLY A 1 183 ? 28.642 -5.278 -40.310 1.00 90.50 183 GLY A CA 1
ATOM 1488 C C . GLY A 1 183 ? 29.963 -4.757 -40.845 1.00 90.50 183 GLY A C 1
ATOM 1489 O O . GLY A 1 183 ? 30.055 -4.401 -42.020 1.00 90.50 183 GLY A O 1
ATOM 1490 N N . LEU A 1 184 ? 31.003 -4.762 -40.010 1.00 92.75 184 LEU A N 1
ATOM 1491 C CA . LEU A 1 184 ? 32.351 -4.388 -40.428 1.00 92.75 184 LEU A CA 1
ATOM 1492 C C . LEU A 1 184 ? 32.892 -5.339 -41.496 1.00 92.75 184 LEU A C 1
ATOM 1494 O O . LEU A 1 184 ? 33.470 -4.869 -42.472 1.00 92.75 184 LEU A O 1
ATOM 1498 N N . ALA A 1 185 ? 32.669 -6.648 -41.364 1.00 94.50 185 ALA A N 1
ATOM 1499 C CA . ALA A 1 185 ? 33.095 -7.631 -42.356 1.00 94.50 185 ALA A CA 1
ATOM 1500 C C . ALA A 1 185 ? 32.414 -7.407 -43.717 1.00 94.50 185 ALA A C 1
ATOM 1502 O O . ALA A 1 185 ? 33.085 -7.442 -44.748 1.00 94.50 185 ALA A O 1
ATOM 1503 N N . ILE A 1 186 ? 31.108 -7.113 -43.728 1.00 93.69 186 ILE A N 1
ATOM 1504 C CA . ILE A 1 186 ? 30.360 -6.801 -44.958 1.00 93.69 186 ILE A CA 1
ATOM 1505 C C . ILE A 1 186 ? 30.888 -5.513 -45.601 1.00 93.69 186 ILE A C 1
ATOM 1507 O O . ILE A 1 186 ? 31.195 -5.501 -46.793 1.00 93.69 186 ILE A O 1
ATOM 1511 N N . CYS A 1 187 ? 31.046 -4.444 -44.816 1.00 91.94 187 CYS A N 1
ATOM 1512 C CA . CYS A 1 187 ? 31.549 -3.162 -45.314 1.00 91.94 187 CYS A CA 1
ATOM 1513 C C . CYS A 1 187 ? 32.979 -3.286 -45.855 1.00 91.94 187 CYS A C 1
ATOM 1515 O O . CYS A 1 187 ? 33.286 -2.773 -46.928 1.00 91.94 187 CYS A O 1
ATOM 1517 N N . MET A 1 188 ? 33.845 -4.012 -45.145 1.00 92.00 188 MET A N 1
ATOM 1518 C CA . MET A 1 188 ? 35.225 -4.253 -45.555 1.00 92.00 188 MET A CA 1
ATOM 1519 C C . MET A 1 188 ? 35.294 -5.109 -46.826 1.00 92.00 188 MET A C 1
ATOM 1521 O O . MET A 1 188 ? 36.051 -4.784 -47.738 1.00 92.00 188 MET A O 1
ATOM 1525 N N . GLY A 1 189 ? 34.477 -6.162 -46.930 1.00 91.88 189 GLY A N 1
ATOM 1526 C CA . GLY A 1 189 ? 34.385 -6.982 -48.139 1.00 91.88 189 GLY A CA 1
ATOM 1527 C C . GLY A 1 189 ? 33.940 -6.173 -49.359 1.00 91.88 189 GLY A C 1
ATOM 1528 O O . GLY A 1 189 ? 34.564 -6.251 -50.417 1.00 91.88 189 GLY A O 1
ATOM 1529 N N . LEU A 1 190 ? 32.915 -5.330 -49.197 1.00 91.50 190 LEU A N 1
ATOM 1530 C CA . LEU A 1 190 ? 32.436 -4.448 -50.263 1.00 91.50 190 LEU A CA 1
ATOM 1531 C C . LEU A 1 190 ? 33.453 -3.378 -50.648 1.00 91.50 190 LEU A C 1
ATOM 1533 O O . LEU A 1 190 ? 33.575 -3.074 -51.835 1.00 91.50 190 LEU A O 1
ATOM 1537 N N . TYR A 1 191 ? 34.205 -2.852 -49.681 1.00 92.19 191 TYR A N 1
ATOM 1538 C CA . TYR A 1 191 ? 35.304 -1.937 -49.955 1.00 92.19 191 TYR A CA 1
ATOM 1539 C C . TYR A 1 191 ? 36.402 -2.608 -50.785 1.00 92.19 191 TYR A C 1
ATOM 1541 O O . TYR A 1 191 ? 36.844 -2.051 -51.784 1.00 92.19 191 TYR A O 1
ATOM 1549 N N . PHE A 1 192 ? 36.837 -3.818 -50.421 1.00 93.50 192 PHE A N 1
ATOM 1550 C CA . PHE A 1 192 ? 37.889 -4.507 -51.172 1.00 93.50 192 PHE A CA 1
ATOM 1551 C C . PHE A 1 192 ? 37.458 -4.903 -52.586 1.00 93.50 192 PHE A C 1
ATOM 1553 O O . PHE A 1 192 ? 38.302 -4.903 -53.483 1.00 93.50 192 PHE A O 1
ATOM 1560 N N . TYR A 1 193 ? 36.171 -5.204 -52.779 1.00 93.56 193 TYR A N 1
ATOM 1561 C CA . TYR A 1 193 ? 35.612 -5.565 -54.078 1.00 93.56 193 TYR A CA 1
ATOM 1562 C C . TYR A 1 193 ? 35.391 -4.349 -54.990 1.00 93.56 193 TYR A C 1
ATOM 1564 O O . TYR A 1 193 ? 35.878 -4.341 -56.115 1.00 93.56 193 TYR A O 1
ATOM 1572 N N . ASN A 1 194 ? 34.692 -3.315 -54.508 1.00 89.19 194 ASN A N 1
ATOM 1573 C CA . ASN A 1 194 ? 34.308 -2.166 -55.338 1.00 89.19 194 ASN A CA 1
ATOM 1574 C C . ASN A 1 194 ? 35.327 -1.021 -55.309 1.00 89.19 194 ASN A C 1
ATOM 1576 O O . ASN A 1 194 ? 35.310 -0.181 -56.199 1.00 89.19 194 ASN A O 1
ATOM 1580 N N . ARG A 1 195 ? 36.186 -0.957 -54.281 1.00 87.75 195 ARG A N 1
ATOM 1581 C CA . ARG A 1 195 ? 37.100 0.170 -54.003 1.00 87.75 195 ARG A CA 1
ATOM 1582 C C . ARG A 1 195 ? 36.404 1.533 -53.925 1.00 87.75 195 ARG A C 1
ATOM 1584 O O . ARG A 1 195 ? 37.047 2.560 -54.098 1.00 87.75 195 ARG A O 1
ATOM 1591 N N . ASP A 1 196 ? 35.114 1.524 -53.601 1.00 89.06 196 ASP A N 1
ATOM 1592 C CA . ASP A 1 196 ? 34.254 2.700 -53.578 1.00 89.06 196 ASP A CA 1
ATOM 1593 C C . ASP A 1 196 ? 33.717 2.942 -52.159 1.00 89.06 196 ASP A C 1
ATOM 1595 O O . ASP A 1 196 ? 32.997 2.118 -51.583 1.00 89.06 196 ASP A O 1
ATOM 1599 N N . PHE A 1 197 ? 34.084 4.089 -51.591 1.00 90.06 197 PHE A N 1
ATOM 1600 C CA . PHE A 1 197 ? 33.663 4.515 -50.259 1.00 90.06 197 PHE A CA 1
ATOM 1601 C C . PHE A 1 197 ? 32.197 4.974 -50.202 1.00 90.06 197 PHE A C 1
ATOM 1603 O O . PHE A 1 197 ? 31.581 4.882 -49.138 1.00 90.06 197 PHE A O 1
ATOM 1610 N N . VAL A 1 198 ? 31.608 5.394 -51.325 1.00 92.50 198 VAL A N 1
ATOM 1611 C CA . VAL A 1 198 ? 30.192 5.772 -51.428 1.00 92.50 198 VAL A CA 1
ATOM 1612 C C . VAL A 1 198 ? 29.309 4.540 -51.241 1.00 92.50 198 VAL A C 1
ATOM 1614 O O . VAL A 1 198 ? 28.394 4.554 -50.415 1.00 92.50 198 VAL A O 1
ATOM 1617 N N . ILE A 1 199 ? 29.624 3.439 -51.933 1.00 91.81 199 ILE A N 1
ATOM 1618 C CA . ILE A 1 199 ? 28.900 2.161 -51.803 1.00 91.81 199 ILE A CA 1
ATOM 1619 C C . ILE A 1 199 ? 29.008 1.621 -50.373 1.00 91.81 199 ILE A C 1
ATOM 1621 O O . ILE A 1 199 ? 28.016 1.154 -49.803 1.00 91.81 199 ILE A O 1
ATOM 1625 N N . VAL A 1 200 ? 30.192 1.722 -49.766 1.00 93.88 200 VAL A N 1
ATOM 1626 C CA . VAL A 1 200 ? 30.412 1.343 -48.362 1.00 93.88 200 VAL A CA 1
ATOM 1627 C C . VAL A 1 200 ? 29.567 2.208 -47.428 1.00 93.88 200 VAL A C 1
ATOM 1629 O O . VAL A 1 200 ? 28.918 1.672 -46.532 1.00 93.88 200 VAL A O 1
ATOM 1632 N N . GLY A 1 201 ? 29.514 3.521 -47.666 1.00 92.31 201 GLY A N 1
ATOM 1633 C CA . GLY A 1 201 ? 28.723 4.461 -46.876 1.00 92.31 201 GLY A CA 1
ATOM 1634 C C . GLY A 1 201 ? 27.221 4.169 -46.916 1.00 92.31 201 GLY A C 1
ATOM 1635 O O . GLY A 1 201 ? 26.579 4.060 -45.868 1.00 92.31 201 GLY A O 1
ATOM 1636 N N . ILE A 1 202 ? 26.674 3.955 -48.118 1.00 94.19 202 ILE A N 1
ATOM 1637 C CA . ILE A 1 202 ? 25.266 3.569 -48.313 1.00 94.19 202 ILE A CA 1
ATOM 1638 C C . ILE A 1 202 ? 24.984 2.238 -47.610 1.00 94.19 202 ILE A C 1
ATOM 1640 O O . ILE A 1 202 ? 24.002 2.114 -46.876 1.00 94.19 202 ILE A O 1
ATOM 1644 N N . THR A 1 203 ? 25.862 1.250 -47.792 1.00 94.19 203 THR A N 1
ATOM 1645 C CA . THR A 1 203 ? 25.666 -0.086 -47.220 1.00 94.19 203 THR A CA 1
ATOM 1646 C C . THR A 1 203 ? 25.720 -0.068 -45.696 1.00 94.19 203 THR A C 1
ATOM 1648 O O . THR A 1 203 ? 24.871 -0.685 -45.058 1.00 94.19 203 THR A O 1
ATOM 1651 N N . ALA A 1 204 ? 26.649 0.682 -45.099 1.00 94.62 204 ALA A N 1
ATOM 1652 C CA . ALA A 1 204 ? 26.723 0.861 -43.652 1.00 94.62 204 ALA A CA 1
ATOM 1653 C C . ALA A 1 204 ? 25.442 1.504 -43.094 1.00 94.62 204 ALA A C 1
ATOM 1655 O O . ALA A 1 204 ? 24.912 1.034 -42.089 1.00 94.62 204 ALA A O 1
ATOM 1656 N N . GLY A 1 205 ? 24.890 2.516 -43.774 1.00 93.69 205 GLY A N 1
ATOM 1657 C CA . GLY A 1 205 ? 23.635 3.154 -43.367 1.00 93.69 205 GLY A CA 1
ATOM 1658 C C . GLY A 1 205 ? 22.425 2.215 -43.441 1.00 93.69 205 GLY A C 1
ATOM 1659 O O . GLY A 1 205 ? 21.656 2.113 -42.481 1.00 93.69 205 GLY A O 1
ATOM 1660 N N . VAL A 1 206 ? 22.281 1.477 -44.549 1.00 94.56 206 VAL A N 1
ATOM 1661 C CA . VAL A 1 206 ? 21.215 0.472 -44.724 1.00 94.56 206 VAL A CA 1
ATOM 1662 C C . VAL A 1 206 ? 21.346 -0.644 -43.691 1.00 94.56 206 VAL A C 1
ATOM 1664 O O . VAL A 1 206 ? 20.354 -1.049 -43.087 1.00 94.56 206 VAL A O 1
ATOM 1667 N N . PHE A 1 207 ? 22.567 -1.112 -43.440 1.00 93.12 207 PHE A N 1
ATOM 1668 C CA . PHE A 1 207 ? 22.842 -2.148 -42.453 1.00 93.12 207 PHE A CA 1
ATOM 1669 C C . PHE A 1 207 ? 22.542 -1.678 -41.023 1.00 93.12 207 PHE A C 1
ATOM 1671 O O . PHE A 1 207 ? 21.898 -2.403 -40.268 1.00 93.12 207 PHE A O 1
ATOM 1678 N N . GLY A 1 208 ? 22.921 -0.447 -40.662 1.00 91.50 208 GLY A N 1
ATOM 1679 C CA . GLY A 1 208 ? 22.626 0.145 -39.355 1.00 91.50 208 GLY A CA 1
ATOM 1680 C C . GLY A 1 208 ? 21.126 0.223 -39.063 1.00 91.50 208 GLY A C 1
ATOM 1681 O O . GLY A 1 208 ? 20.679 -0.210 -38.000 1.00 91.50 208 GLY A O 1
ATOM 1682 N N . MET A 1 209 ? 20.332 0.697 -40.029 1.00 91.81 209 MET A N 1
ATOM 1683 C CA . MET A 1 209 ? 18.866 0.691 -39.918 1.00 91.81 209 MET A CA 1
ATOM 1684 C C . MET A 1 209 ? 18.298 -0.735 -39.903 1.00 91.81 209 MET A C 1
ATOM 1686 O O . MET A 1 209 ? 17.405 -1.041 -39.111 1.00 91.81 209 MET A O 1
ATOM 1690 N N . GLY A 1 210 ? 18.848 -1.619 -40.738 1.00 91.94 210 GLY A N 1
ATOM 1691 C CA . GL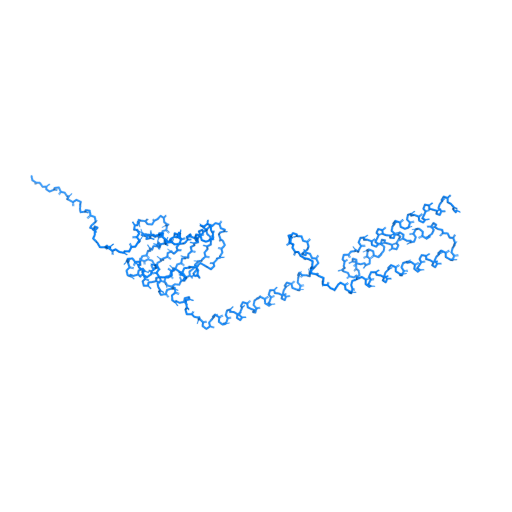Y A 1 210 ? 18.440 -3.015 -40.855 1.00 91.94 210 GLY A CA 1
ATOM 1692 C C . GLY A 1 210 ? 18.624 -3.806 -39.563 1.00 91.94 210 GLY A C 1
ATOM 1693 O O . GLY A 1 210 ? 17.710 -4.526 -39.170 1.00 91.94 210 GLY A O 1
ATOM 1694 N N . ILE A 1 211 ? 19.747 -3.645 -38.852 1.00 90.31 211 ILE A N 1
ATOM 1695 C CA . ILE A 1 211 ? 19.933 -4.310 -37.554 1.00 90.31 211 ILE A CA 1
ATOM 1696 C C . ILE A 1 211 ? 18.956 -3.755 -36.518 1.00 90.31 211 ILE A C 1
ATOM 1698 O O . ILE A 1 211 ? 18.378 -4.538 -35.770 1.00 90.31 211 ILE A O 1
ATOM 1702 N N . GLY A 1 212 ? 18.743 -2.436 -36.473 1.00 87.88 212 GLY A N 1
ATOM 1703 C CA . GLY A 1 212 ? 17.767 -1.845 -35.552 1.00 87.88 212 GLY A CA 1
ATOM 1704 C C . GLY A 1 212 ? 16.368 -2.438 -35.751 1.00 87.88 212 GLY A C 1
ATOM 1705 O O . GLY A 1 212 ? 15.720 -2.847 -34.789 1.00 87.88 212 GLY A O 1
ATOM 1706 N N . ALA A 1 213 ? 15.940 -2.582 -37.008 1.00 88.88 213 ALA A N 1
ATOM 1707 C CA . ALA A 1 213 ? 14.685 -3.249 -37.346 1.00 88.88 213 ALA A CA 1
ATOM 1708 C C . ALA A 1 213 ? 14.708 -4.755 -37.021 1.00 88.88 213 ALA A C 1
ATOM 1710 O O . ALA A 1 213 ? 13.724 -5.289 -36.512 1.00 88.88 213 ALA A O 1
ATOM 1711 N N . PHE A 1 214 ? 15.820 -5.450 -37.273 1.00 88.81 214 PHE A N 1
ATOM 1712 C CA . PHE A 1 214 ? 15.975 -6.876 -36.970 1.00 88.81 214 PHE A CA 1
ATOM 1713 C C . PHE A 1 214 ? 15.907 -7.162 -35.463 1.00 88.81 214 PHE A C 1
ATOM 1715 O O . PHE A 1 214 ? 15.302 -8.152 -35.043 1.00 88.81 214 PHE A O 1
ATOM 1722 N N . ASP A 1 215 ? 16.471 -6.284 -34.634 1.00 87.25 215 ASP A N 1
ATOM 1723 C CA . ASP A 1 215 ? 16.377 -6.388 -33.180 1.00 87.25 215 ASP A CA 1
ATOM 1724 C C . ASP A 1 215 ? 14.932 -6.262 -32.691 1.00 87.25 215 ASP A C 1
ATOM 1726 O O . ASP A 1 215 ? 14.492 -7.088 -31.886 1.00 87.25 215 ASP A O 1
ATOM 1730 N N . MET A 1 216 ? 14.182 -5.295 -33.230 1.00 86.00 216 MET A N 1
ATOM 1731 C CA . MET A 1 216 ? 12.773 -5.092 -32.883 1.00 86.00 216 MET A CA 1
ATOM 1732 C C . MET A 1 216 ? 11.887 -6.243 -33.374 1.00 86.00 216 MET A C 1
ATOM 1734 O O . MET A 1 216 ? 11.114 -6.807 -32.603 1.00 86.00 216 MET A O 1
ATOM 1738 N N . LEU A 1 217 ? 11.989 -6.593 -34.661 1.00 87.81 217 LEU A N 1
ATOM 1739 C CA . LEU A 1 217 ? 11.037 -7.481 -35.334 1.00 87.81 217 LEU A CA 1
ATOM 1740 C C . LEU A 1 217 ? 11.335 -8.963 -35.108 1.00 87.81 217 LEU A C 1
ATOM 1742 O O . LEU A 1 217 ? 10.410 -9.762 -34.990 1.00 87.81 217 LEU A O 1
ATOM 1746 N N . VAL A 1 218 ? 12.615 -9.345 -35.071 1.00 85.94 218 VAL A N 1
ATOM 1747 C CA . VAL A 1 218 ? 13.021 -10.759 -35.028 1.00 85.94 218 VAL A CA 1
ATOM 1748 C C . VAL A 1 218 ? 13.490 -11.161 -33.638 1.00 85.94 218 VAL A C 1
ATOM 1750 O O . VAL A 1 218 ? 13.174 -12.253 -33.169 1.00 85.94 218 VAL A O 1
ATOM 1753 N N . ARG A 1 219 ? 14.244 -10.293 -32.954 1.00 82.88 219 ARG A N 1
ATOM 1754 C CA . ARG A 1 219 ? 14.795 -10.614 -31.628 1.00 82.88 219 ARG A CA 1
ATOM 1755 C C . ARG A 1 219 ? 13.896 -10.163 -30.476 1.00 82.88 219 ARG A C 1
ATOM 1757 O O . ARG A 1 219 ? 14.127 -10.621 -29.356 1.00 82.88 219 ARG A O 1
ATOM 1764 N N . GLY A 1 220 ? 12.887 -9.327 -30.744 1.00 77.88 220 GLY A N 1
ATOM 1765 C CA . GLY A 1 220 ? 11.947 -8.808 -29.749 1.00 77.88 220 GLY A CA 1
ATOM 1766 C C . GLY A 1 220 ? 12.644 -8.038 -28.627 1.00 77.88 220 GLY A C 1
ATOM 1767 O O . GLY A 1 220 ? 12.278 -8.205 -27.465 1.00 77.88 220 GLY A O 1
ATOM 1768 N N . ARG A 1 221 ? 13.704 -7.293 -28.963 1.00 78.81 221 ARG A N 1
ATOM 1769 C CA . ARG A 1 221 ? 14.502 -6.483 -28.031 1.00 78.81 221 ARG A CA 1
ATOM 1770 C C . ARG A 1 221 ? 14.494 -5.026 -28.460 1.00 78.81 221 ARG A C 1
ATOM 1772 O O . ARG A 1 221 ? 14.292 -4.724 -29.635 1.00 78.81 221 ARG A O 1
ATOM 1779 N N . GLU A 1 222 ? 14.781 -4.143 -27.513 1.00 79.56 222 GLU A N 1
ATOM 1780 C CA . GLU A 1 222 ? 15.050 -2.746 -27.830 1.00 79.56 222 GLU A CA 1
ATOM 1781 C C . GLU A 1 222 ? 16.275 -2.645 -28.753 1.00 79.56 222 GLU A C 1
ATOM 1783 O O . GLU A 1 222 ? 17.290 -3.312 -28.508 1.00 79.56 222 GLU A O 1
ATOM 1788 N N . PRO A 1 223 ? 16.202 -1.852 -29.836 1.00 82.19 223 PRO A N 1
ATOM 1789 C CA . PRO A 1 223 ? 17.349 -1.644 -30.708 1.00 82.19 223 PRO A CA 1
ATOM 1790 C C . PRO A 1 223 ? 18.458 -0.961 -29.906 1.00 82.19 223 PRO A C 1
ATOM 1792 O O . PRO A 1 223 ? 18.221 0.052 -29.242 1.00 82.19 223 PRO A O 1
ATOM 1795 N N . SER A 1 224 ? 19.698 -1.444 -29.997 1.00 84.00 224 SER A N 1
ATOM 1796 C CA . SER A 1 224 ? 20.785 -0.686 -29.379 1.00 84.00 224 SER A CA 1
ATOM 1797 C C . SER A 1 224 ? 21.052 0.579 -30.198 1.00 84.00 224 SER A C 1
ATOM 1799 O O . SER A 1 224 ? 21.655 0.563 -31.270 1.00 84.00 224 SER A O 1
ATOM 1801 N N . VAL A 1 225 ? 20.576 1.714 -29.684 1.00 85.88 225 VAL A N 1
ATOM 1802 C CA . VAL A 1 225 ? 20.699 3.030 -30.332 1.00 85.88 225 VAL A CA 1
ATOM 1803 C C . VAL A 1 225 ? 22.160 3.330 -30.686 1.00 85.88 225 VAL A C 1
ATOM 1805 O O . VAL A 1 225 ? 22.449 3.861 -31.755 1.00 85.88 225 VAL A O 1
ATOM 1808 N N . ILE A 1 226 ? 23.091 2.891 -29.835 1.00 87.44 226 ILE A N 1
ATOM 1809 C CA . ILE A 1 226 ? 24.536 3.065 -30.014 1.00 87.44 226 ILE A CA 1
ATOM 1810 C C . ILE A 1 226 ? 25.032 2.434 -31.324 1.00 87.44 226 ILE A C 1
ATOM 1812 O O . ILE A 1 226 ? 25.749 3.101 -32.067 1.00 87.44 226 ILE A O 1
ATOM 1816 N N . LYS A 1 227 ? 24.650 1.189 -31.657 1.00 86.94 227 LYS A N 1
ATOM 1817 C CA . LYS A 1 227 ? 25.149 0.544 -32.888 1.00 86.94 227 LYS A CA 1
ATOM 1818 C C . LYS A 1 227 ? 24.521 1.147 -34.140 1.00 86.94 227 LYS A C 1
ATOM 1820 O O . LYS A 1 227 ? 25.208 1.309 -35.142 1.00 86.94 227 LYS A O 1
ATOM 1825 N N . VAL A 1 228 ? 23.245 1.530 -34.068 1.00 90.56 228 VAL A N 1
ATOM 1826 C CA . VAL A 1 228 ? 22.552 2.198 -35.177 1.00 90.56 228 VAL A CA 1
ATOM 1827 C C . VAL A 1 228 ? 23.229 3.535 -35.480 1.00 90.56 228 VAL A C 1
ATOM 1829 O O . VAL A 1 228 ? 23.590 3.786 -36.627 1.00 90.56 228 VAL A O 1
ATOM 1832 N N . ILE A 1 229 ? 23.484 4.354 -34.454 1.00 92.62 229 ILE A N 1
ATOM 1833 C CA . ILE A 1 229 ? 24.200 5.628 -34.606 1.00 92.62 229 ILE A CA 1
ATOM 1834 C C . ILE A 1 229 ? 25.620 5.398 -35.119 1.00 92.62 229 ILE A C 1
ATOM 1836 O O . ILE A 1 229 ? 26.049 6.117 -36.014 1.00 92.62 229 ILE A O 1
ATOM 1840 N N . LEU A 1 230 ? 26.340 4.395 -34.607 1.00 92.69 230 LEU A N 1
ATOM 1841 C CA . LEU A 1 230 ? 27.692 4.074 -35.065 1.00 92.69 230 LEU A CA 1
ATOM 1842 C C . LEU A 1 230 ? 27.716 3.777 -36.568 1.00 92.69 230 LEU A C 1
ATOM 1844 O O . LEU A 1 230 ? 28.515 4.371 -37.287 1.00 92.69 230 LEU A O 1
ATOM 1848 N N . PHE A 1 231 ? 26.830 2.906 -37.055 1.00 94.62 231 PHE A N 1
ATOM 1849 C CA . PHE A 1 231 ? 26.769 2.559 -38.477 1.00 94.62 231 PHE A CA 1
ATOM 1850 C C . PHE A 1 231 ? 26.273 3.715 -39.351 1.00 94.62 231 PHE A C 1
ATOM 1852 O O . PHE A 1 231 ? 26.781 3.894 -40.456 1.00 94.62 231 PHE A O 1
ATOM 1859 N N . LEU A 1 232 ? 25.343 4.539 -38.860 1.00 94.62 232 LEU A N 1
ATOM 1860 C CA . LEU A 1 232 ? 24.893 5.738 -39.572 1.00 94.62 232 LEU A CA 1
ATOM 1861 C C . LEU A 1 232 ? 25.991 6.804 -39.655 1.00 94.62 232 LEU A C 1
ATOM 1863 O O . LEU A 1 232 ? 26.211 7.365 -40.723 1.00 94.62 232 LEU A O 1
ATOM 1867 N N . ALA A 1 233 ? 26.703 7.066 -38.558 1.00 95.44 233 ALA A N 1
ATOM 1868 C CA . ALA A 1 233 ? 27.785 8.043 -38.517 1.00 95.44 233 ALA A CA 1
ATOM 1869 C C . ALA A 1 233 ? 28.988 7.579 -39.348 1.00 95.44 233 ALA A C 1
ATOM 1871 O O . ALA A 1 233 ? 29.529 8.359 -40.132 1.00 95.44 233 ALA A O 1
ATOM 1872 N N . ALA A 1 234 ? 29.374 6.304 -39.231 1.00 93.88 234 ALA A N 1
ATOM 1873 C CA . ALA A 1 234 ? 30.418 5.712 -40.062 1.00 93.88 234 ALA A CA 1
ATOM 1874 C C . ALA A 1 234 ? 30.015 5.730 -41.542 1.00 93.88 234 ALA A C 1
ATOM 1876 O O . ALA A 1 234 ? 30.805 6.151 -42.380 1.00 93.88 234 ALA A O 1
ATOM 1877 N N . GLY A 1 235 ? 28.768 5.364 -41.854 1.00 94.44 235 GLY A N 1
ATOM 1878 C CA . GLY A 1 235 ? 28.235 5.384 -43.211 1.00 94.44 235 GLY A CA 1
ATOM 1879 C C . GLY A 1 235 ? 28.216 6.783 -43.820 1.00 94.44 235 GLY A C 1
ATOM 1880 O O . GLY A 1 235 ? 28.701 6.970 -44.931 1.00 94.44 235 GLY A O 1
ATOM 1881 N N . LEU A 1 236 ? 27.745 7.783 -43.071 1.00 95.81 236 LEU A N 1
ATOM 1882 C CA . LEU A 1 236 ? 27.773 9.186 -43.484 1.00 95.81 236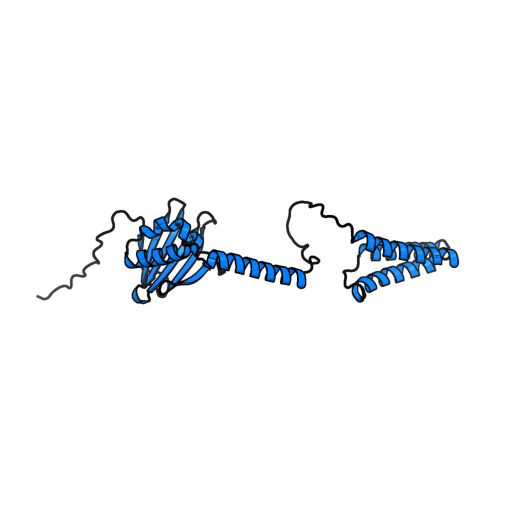 LEU A CA 1
ATOM 1883 C C . LEU A 1 236 ? 29.207 9.674 -43.711 1.00 95.81 236 LEU A C 1
ATOM 1885 O O . LEU A 1 236 ? 29.484 10.313 -44.721 1.00 95.81 236 LEU A O 1
ATOM 1889 N N . THR A 1 237 ? 30.124 9.342 -42.802 1.00 94.50 237 THR A N 1
ATOM 1890 C CA . THR A 1 237 ? 31.537 9.729 -42.917 1.00 94.50 237 THR A CA 1
ATOM 1891 C C . THR A 1 237 ? 32.172 9.102 -44.156 1.00 94.50 237 THR A C 1
ATOM 1893 O O . THR A 1 237 ? 32.809 9.809 -44.931 1.00 94.50 237 THR A O 1
ATOM 1896 N N . SER A 1 238 ? 31.960 7.804 -44.392 1.00 93.06 238 SER A N 1
ATOM 1897 C CA . SER A 1 238 ? 32.454 7.112 -45.587 1.00 93.06 238 SER A CA 1
ATOM 1898 C C . SER A 1 238 ? 31.809 7.631 -46.868 1.00 93.06 238 SER A C 1
ATOM 1900 O O . SER A 1 238 ? 32.510 7.795 -47.857 1.00 93.06 238 SER A O 1
ATOM 1902 N N . TYR A 1 239 ? 30.513 7.949 -46.851 1.00 94.31 239 TYR A N 1
ATOM 1903 C CA . TYR A 1 239 ? 29.810 8.519 -47.998 1.00 94.31 239 TYR A CA 1
ATOM 1904 C C . TYR A 1 239 ? 30.366 9.894 -48.371 1.00 94.31 239 TYR A C 1
ATOM 1906 O O . TYR A 1 239 ? 30.719 10.124 -49.521 1.00 94.31 239 TYR A O 1
ATOM 1914 N N . VAL A 1 240 ? 30.487 10.801 -47.395 1.00 94.81 240 VAL A N 1
ATOM 1915 C CA . VAL A 1 240 ? 31.040 12.145 -47.613 1.00 94.81 240 VAL A CA 1
ATOM 1916 C C . VAL A 1 240 ? 32.494 12.045 -48.064 1.00 94.81 240 VAL A C 1
ATOM 1918 O O . VAL A 1 240 ? 32.880 12.690 -49.033 1.00 94.81 240 VAL A O 1
ATOM 1921 N N . TYR A 1 241 ? 33.297 11.206 -47.409 1.00 93.19 241 TYR A N 1
ATOM 1922 C CA . TYR A 1 241 ? 34.685 11.001 -47.807 1.00 93.19 241 TYR A CA 1
ATOM 1923 C C . TYR A 1 241 ? 34.792 10.462 -49.238 1.00 93.19 241 TYR A C 1
ATOM 1925 O O . TYR A 1 241 ? 35.535 11.012 -50.044 1.00 93.19 241 TYR A O 1
ATOM 1933 N N . GLY A 1 242 ? 34.002 9.441 -49.566 1.00 91.12 242 GLY A N 1
ATOM 1934 C CA . GLY A 1 242 ? 33.958 8.845 -50.894 1.00 91.12 242 GLY A CA 1
ATOM 1935 C C . GLY A 1 242 ? 33.455 9.787 -51.976 1.00 91.12 242 GLY A C 1
ATOM 1936 O O . GLY A 1 242 ? 33.910 9.684 -53.095 1.00 91.12 242 GLY A O 1
ATOM 1937 N N . TYR A 1 243 ? 32.551 10.710 -51.649 1.00 91.88 243 TYR A N 1
ATOM 1938 C CA . TYR A 1 243 ? 31.998 11.655 -52.618 1.00 91.88 243 TYR A CA 1
ATOM 1939 C C . TYR A 1 243 ? 32.941 12.829 -52.929 1.00 91.88 243 TYR A C 1
ATOM 1941 O O . TYR A 1 243 ? 32.896 13.379 -54.026 1.00 91.88 243 TYR A O 1
ATOM 1949 N N . TYR A 1 244 ? 33.749 13.265 -51.955 1.00 91.38 244 TYR A N 1
ATOM 1950 C CA . TYR A 1 244 ? 34.612 14.445 -52.105 1.00 91.38 244 TYR A CA 1
ATOM 1951 C C . TYR A 1 244 ? 36.082 14.126 -52.384 1.00 91.38 244 TYR A C 1
ATOM 1953 O O . TYR A 1 244 ? 36.776 14.970 -52.951 1.00 91.38 244 TYR A O 1
ATOM 1961 N N . TYR A 1 245 ? 36.579 12.968 -51.945 1.00 84.81 245 TYR A N 1
ATOM 1962 C CA . TYR A 1 245 ? 38.006 12.630 -52.003 1.00 84.81 245 TYR A CA 1
ATOM 1963 C C . TYR A 1 245 ? 38.328 11.425 -52.895 1.00 84.81 245 TYR A C 1
ATOM 1965 O O . TYR A 1 245 ? 39.510 11.165 -53.125 1.00 84.81 245 TYR A O 1
ATOM 1973 N N . PHE A 1 246 ? 37.313 10.713 -53.383 1.00 71.88 246 PHE A N 1
ATOM 1974 C CA . PHE A 1 246 ? 37.414 9.608 -54.337 1.00 71.88 246 PHE A CA 1
ATOM 1975 C C . PHE A 1 246 ? 36.466 9.851 -55.514 1.00 71.88 246 PHE A C 1
ATOM 1977 O O . PHE A 1 246 ? 36.755 9.289 -56.594 1.00 71.88 246 PHE A O 1
#

Foldseek 3Di:
DDDDDDDDDPDPDDDDPQQWDKDADPDPPFGIKIWHQDPQRKIWMWTDDVVQQKIKTWIQDVVVVRFIWIWIAGPLDTDATAGPVVRDGDPVLVVVLVVLVSLCSDPDPVSSVSNNSSSVVVVPCPVVVVVVVVVVVVVVVVVVVVCVVPPDVPPPPDDDDDDDDPDDPPPPVVVVVVLLVVLVVVLVVCCVVVVALLVSLVSLQVSLVVQQVCCVPPVVHHRPPVSSVVSNVSSVVSNVCRVPVD

pLDDT: mean 79.05, std 19.61, range [33.06, 96.56]

Mean predicted aligned error: 19.79 Å